Protein AF-A0A6H5K4F5-F1 (afdb_monomer_lite)

Radius of gyration: 52.5 Å; chains: 1; bounding box: 111×48×172 Å

Foldseek 3Di:
DDDDDDDDPPPDPPDPDPPVVVVVVVVVVVVVVVVVVVVVVVVVVVVVVVVVVVVVVVVVVVVVVVVVVVVVVVVVVVVVVVVVVVVVVVVVVVVVVVVVVVVVVVVVPDDPVVVVVVVVVLVVLQDDPDDLDDPVNLLVLVVQLVVCVVVVHDSLRSLVVSCVVSVHDSVSSVVSCVVCVPPCVSVVPPPPVPDDDDDDDDPPPPDDPVVLVVLLVVVVVCVVVVHWDALVNSQVCCCVVPVDHDDSVRSVVNCVVSVWDDDPRTTDDHPPDD

Sequence (274 aa):
MTKRGRRVPTGGTSGRPPKAIKGVNAAAARNAKAINKLLDDMEKREAATAAAEAALAAKEEDVKAMEASVARDREKLARDIARSDVLQQQREQREQDRVSKAAEAATSKLPPLALKFVEDSVQSLRPETGELTTLQQSRIILMLYFDLVKGGSSENHAKEQVAKTLRIGTDKVLAVRTLWYDKQELYETNGKGRGKATSVDDGRRVITKEQEDGLREFIKGEHEAGRQVFRRTVKDYLECSFGLEMSNRAVGGLLQRLGFKRRRGRIKIPPLNE

pLDDT: mean 70.89, std 15.37, range [33.19, 90.62]

Structure (mmCIF, N/CA/C/O backbone):
data_AF-A0A6H5K4F5-F1
#
_entry.id   AF-A0A6H5K4F5-F1
#
loop_
_atom_site.group_PDB
_atom_site.id
_atom_site.type_symbol
_atom_site.label_atom_id
_atom_site.label_alt_id
_atom_site.label_comp_id
_atom_site.label_asym_id
_atom_site.label_entity_id
_atom_site.label_seq_id
_atom_site.pdbx_PDB_ins_code
_atom_site.Cartn_x
_atom_site.Cartn_y
_atom_site.Cartn_z
_atom_site.occupancy
_atom_site.B_iso_or_equiv
_atom_site.auth_seq_id
_atom_site.auth_comp_id
_atom_site.auth_asym_id
_atom_site.auth_atom_id
_atom_site.pdbx_PDB_model_num
ATOM 1 N N . MET A 1 1 ? 55.888 12.548 -132.380 1.00 46.62 1 MET A N 1
ATOM 2 C CA . MET A 1 1 ? 55.596 11.229 -131.779 1.00 46.62 1 MET A CA 1
ATOM 3 C C . MET A 1 1 ? 56.573 10.966 -130.643 1.00 46.62 1 MET A C 1
ATOM 5 O O . MET A 1 1 ? 57.732 10.695 -130.916 1.00 46.62 1 MET A O 1
ATOM 9 N N . THR A 1 2 ? 56.125 11.037 -129.390 1.00 41.88 2 THR A N 1
ATOM 10 C CA . THR A 1 2 ? 56.886 10.572 -128.217 1.00 41.88 2 THR A CA 1
ATOM 11 C C . THR A 1 2 ? 55.925 9.914 -127.220 1.00 41.88 2 THR A C 1
ATOM 13 O O . THR A 1 2 ? 54.763 10.296 -127.093 1.00 41.88 2 THR A O 1
ATOM 16 N N . LYS A 1 3 ? 56.392 8.803 -126.647 1.00 45.66 3 LYS A N 1
ATOM 17 C CA . LYS A 1 3 ? 55.623 7.689 -126.072 1.00 45.66 3 LYS A CA 1
ATOM 18 C C . LYS A 1 3 ? 54.953 8.021 -124.729 1.00 45.66 3 LYS A C 1
ATOM 20 O O . LYS A 1 3 ? 55.545 8.668 -123.873 1.00 45.66 3 LYS A O 1
ATOM 25 N N . ARG A 1 4 ? 53.738 7.485 -124.538 1.00 46.97 4 ARG A N 1
ATOM 26 C CA . ARG A 1 4 ? 52.959 7.494 -123.285 1.00 46.97 4 ARG A CA 1
ATOM 27 C C . ARG A 1 4 ? 53.751 6.843 -122.141 1.00 46.97 4 ARG A C 1
ATOM 29 O O . ARG A 1 4 ? 54.147 5.684 -122.246 1.00 46.97 4 ARG A O 1
ATOM 36 N N . GLY A 1 5 ? 53.932 7.584 -121.049 1.00 51.16 5 GLY A N 1
ATOM 37 C CA . GLY A 1 5 ? 54.519 7.096 -119.801 1.00 51.16 5 GLY A CA 1
ATOM 38 C C . GLY A 1 5 ? 53.628 6.053 -119.120 1.00 51.16 5 GLY A C 1
ATOM 39 O O . GLY A 1 5 ? 52.444 6.278 -118.871 1.00 51.16 5 GLY A O 1
ATOM 40 N N . ARG A 1 6 ? 54.220 4.894 -118.838 1.00 50.94 6 ARG A N 1
ATOM 41 C CA . ARG A 1 6 ? 53.644 3.742 -118.135 1.00 50.94 6 ARG A CA 1
ATOM 42 C C . ARG A 1 6 ? 53.539 4.081 -116.639 1.00 50.94 6 ARG A C 1
ATOM 44 O O . ARG A 1 6 ? 54.554 4.404 -116.030 1.00 50.94 6 ARG A O 1
ATOM 51 N N . ARG A 1 7 ? 52.345 4.017 -116.032 1.00 55.78 7 ARG A N 1
ATOM 52 C CA . ARG A 1 7 ? 52.199 4.136 -114.567 1.00 55.78 7 ARG A CA 1
ATOM 53 C C . ARG A 1 7 ? 52.863 2.931 -113.895 1.00 55.78 7 ARG A C 1
ATOM 55 O O . ARG A 1 7 ? 52.473 1.795 -114.150 1.00 55.78 7 ARG A O 1
ATOM 62 N N . VAL A 1 8 ? 53.853 3.195 -113.048 1.00 54.56 8 VAL A N 1
ATOM 63 C CA . VAL A 1 8 ? 54.457 2.214 -112.141 1.00 54.56 8 VAL A CA 1
ATOM 64 C C . VAL A 1 8 ? 53.540 2.089 -110.917 1.00 54.56 8 VAL A C 1
ATOM 66 O O . VAL A 1 8 ? 53.204 3.119 -110.331 1.00 54.56 8 VAL A O 1
ATOM 69 N N . PRO A 1 9 ? 53.101 0.885 -110.512 1.00 50.78 9 PRO A N 1
ATOM 70 C CA . PRO A 1 9 ? 52.424 0.717 -109.237 1.00 50.78 9 PRO A CA 1
ATOM 71 C C . PRO A 1 9 ? 53.468 0.853 -108.124 1.00 50.78 9 PRO A C 1
ATOM 73 O O . PRO A 1 9 ? 54.327 -0.009 -107.952 1.00 50.78 9 PRO A O 1
ATOM 76 N N . THR A 1 10 ? 53.412 1.946 -107.368 1.00 51.81 10 THR A N 1
ATOM 77 C CA . THR A 1 10 ? 54.173 2.119 -106.127 1.00 51.81 10 THR A CA 1
ATOM 78 C C . THR A 1 10 ? 53.553 1.248 -105.034 1.00 51.81 10 THR A C 1
ATOM 80 O O . THR A 1 10 ? 52.815 1.708 -104.165 1.00 51.81 10 THR A O 1
ATOM 83 N N . GLY A 1 11 ? 53.830 -0.055 -105.103 1.00 44.31 11 GLY A N 1
ATOM 84 C CA . GLY A 1 11 ? 53.605 -0.992 -104.009 1.00 44.31 11 GLY A CA 1
ATOM 85 C C . GLY A 1 11 ? 54.575 -0.692 -102.871 1.00 44.31 11 GLY A C 1
ATOM 86 O O . GLY A 1 11 ? 55.664 -1.251 -102.820 1.00 44.31 11 GLY A O 1
ATOM 87 N N . GLY A 1 12 ? 54.190 0.225 -101.984 1.00 41.75 12 GLY A N 1
ATOM 88 C CA . GLY A 1 12 ? 54.895 0.475 -100.733 1.00 41.75 12 GLY A CA 1
ATOM 89 C C . GLY A 1 12 ? 54.675 -0.679 -99.758 1.00 41.75 12 GLY A C 1
ATOM 90 O O . GLY A 1 12 ? 53.542 -1.000 -99.401 1.00 41.75 12 GLY A O 1
ATOM 91 N N . THR A 1 13 ? 55.769 -1.286 -99.313 1.00 48.91 13 THR A N 1
ATOM 92 C CA . THR A 1 13 ? 55.861 -2.301 -98.258 1.00 48.91 13 THR A CA 1
ATOM 93 C C . THR A 1 13 ? 55.596 -1.704 -96.870 1.00 48.91 13 THR A C 1
ATOM 95 O O . THR A 1 13 ? 56.430 -1.784 -95.974 1.00 48.91 13 THR A O 1
ATOM 98 N N . SER A 1 14 ? 54.430 -1.090 -96.666 1.00 51.59 14 SER A N 1
ATOM 99 C CA . SER A 1 14 ? 53.906 -0.763 -95.337 1.00 51.59 14 SER A CA 1
ATOM 100 C C . SER A 1 14 ? 52.647 -1.594 -95.106 1.00 51.59 14 SER A C 1
ATOM 102 O O . SER A 1 14 ? 51.518 -1.211 -95.412 1.00 51.59 14 SER A O 1
ATOM 104 N N . GLY A 1 15 ? 52.880 -2.822 -94.634 1.00 50.31 15 GLY A N 1
ATOM 105 C CA . GLY A 1 15 ? 51.863 -3.843 -94.420 1.00 50.31 15 GLY A CA 1
ATOM 106 C C . GLY A 1 15 ? 50.727 -3.334 -93.541 1.00 50.31 15 GLY A C 1
ATOM 107 O O . GLY A 1 15 ? 50.853 -3.225 -92.323 1.00 50.31 15 GLY A O 1
ATOM 108 N N . ARG A 1 16 ? 49.578 -3.050 -94.159 1.00 55.72 16 ARG A N 1
ATOM 109 C CA . ARG A 1 16 ? 48.318 -2.876 -93.437 1.00 55.72 16 ARG A CA 1
ATOM 110 C C . ARG A 1 16 ? 48.043 -4.213 -92.738 1.00 55.72 16 ARG A C 1
ATOM 112 O O . ARG A 1 16 ? 47.912 -5.216 -93.441 1.00 55.72 16 ARG A O 1
ATOM 119 N N . PRO A 1 17 ? 47.963 -4.265 -91.396 1.00 58.28 17 PRO A N 1
ATOM 120 C CA . PRO A 1 17 ? 47.823 -5.538 -90.708 1.00 58.28 17 PRO A CA 1
ATOM 121 C C . PRO A 1 17 ? 46.525 -6.221 -91.167 1.00 58.28 17 PRO A C 1
ATOM 123 O O . PRO A 1 17 ? 45.506 -5.526 -91.320 1.00 58.28 17 PRO A O 1
ATOM 126 N N . PRO A 1 18 ? 46.547 -7.544 -91.423 1.00 61.69 18 PRO A N 1
ATOM 127 C CA . PRO A 1 18 ? 45.374 -8.287 -91.863 1.00 61.69 18 PRO A CA 1
ATOM 128 C C . PRO A 1 18 ? 44.196 -8.049 -90.911 1.00 61.69 18 PRO A C 1
ATOM 130 O O . PRO A 1 18 ? 44.381 -7.881 -89.704 1.00 61.69 18 PRO A O 1
ATOM 133 N N . LYS A 1 19 ? 42.968 -8.008 -91.453 1.00 60.41 19 LYS A N 1
ATOM 134 C CA . LYS A 1 19 ? 41.742 -7.650 -90.706 1.00 60.41 19 LYS A CA 1
ATOM 135 C C . LYS A 1 19 ? 41.583 -8.440 -89.394 1.00 60.41 19 LYS A C 1
ATOM 137 O O . LYS A 1 19 ? 41.099 -7.875 -88.418 1.00 60.41 19 LYS A O 1
ATOM 142 N N . ALA A 1 20 ? 42.053 -9.689 -89.359 1.00 61.44 20 ALA A N 1
ATOM 143 C CA . ALA A 1 20 ? 42.081 -10.533 -88.166 1.00 61.44 20 ALA A CA 1
ATOM 144 C C . ALA A 1 20 ? 42.921 -9.932 -87.018 1.00 61.44 20 ALA A C 1
ATOM 146 O O . ALA A 1 20 ? 42.441 -9.848 -85.893 1.00 61.44 20 ALA A O 1
ATOM 147 N N . ILE A 1 21 ? 44.122 -9.412 -87.300 1.00 62.19 21 ILE A N 1
ATOM 148 C CA . ILE A 1 21 ? 45.021 -8.823 -86.287 1.00 62.19 21 ILE A CA 1
ATOM 149 C C . ILE A 1 21 ? 44.444 -7.511 -85.734 1.00 62.19 21 ILE A C 1
ATOM 151 O O . ILE A 1 21 ? 44.540 -7.238 -84.541 1.00 62.19 21 ILE A O 1
ATOM 155 N N . LYS A 1 22 ? 43.758 -6.716 -86.569 1.00 64.00 22 LYS A N 1
ATOM 156 C CA . LYS A 1 22 ? 43.034 -5.521 -86.095 1.00 64.00 22 LYS A CA 1
ATOM 157 C C . LYS A 1 22 ? 41.882 -5.870 -85.150 1.00 64.00 22 LYS A C 1
ATOM 159 O O . LYS A 1 22 ? 41.678 -5.158 -84.172 1.00 64.00 22 LYS A O 1
ATOM 164 N N . GLY A 1 23 ? 41.147 -6.947 -85.439 1.00 65.56 23 GLY A N 1
ATOM 165 C CA . GLY A 1 23 ? 40.069 -7.442 -84.579 1.00 65.56 23 GLY A CA 1
ATOM 166 C C . GLY A 1 23 ? 40.581 -7.917 -83.220 1.00 65.56 23 GLY A C 1
ATOM 167 O O . GLY A 1 23 ? 40.020 -7.539 -82.194 1.00 65.56 23 GLY A O 1
ATOM 168 N N . VAL A 1 24 ? 41.693 -8.658 -83.208 1.00 73.06 24 VAL A N 1
ATOM 169 C CA . VAL A 1 24 ? 42.342 -9.134 -81.976 1.00 73.06 24 VAL A CA 1
ATOM 170 C C . VAL A 1 24 ? 42.879 -7.967 -81.140 1.00 73.06 24 VAL A C 1
ATOM 172 O O . VAL A 1 24 ? 42.600 -7.904 -79.947 1.00 73.06 24 VAL A O 1
ATOM 175 N N . ASN A 1 25 ? 43.543 -6.980 -81.751 1.00 75.25 25 ASN A N 1
ATOM 176 C CA . ASN A 1 25 ? 44.042 -5.803 -81.027 1.00 75.25 25 ASN A CA 1
ATOM 177 C C . ASN A 1 25 ? 42.905 -4.930 -80.466 1.00 75.25 25 ASN A C 1
ATOM 179 O O . ASN A 1 25 ? 43.016 -4.395 -79.365 1.00 75.25 25 ASN A O 1
ATOM 183 N N . ALA A 1 26 ? 41.787 -4.810 -81.189 1.00 73.88 26 ALA A N 1
ATOM 184 C CA . ALA A 1 26 ? 40.607 -4.100 -80.698 1.00 73.88 26 ALA A CA 1
ATOM 185 C C . ALA A 1 26 ? 39.917 -4.846 -79.540 1.00 73.88 26 ALA A C 1
ATOM 187 O O . ALA A 1 26 ? 39.455 -4.207 -78.595 1.00 73.88 26 ALA A O 1
ATOM 188 N N . ALA A 1 27 ? 39.862 -6.181 -79.587 1.00 76.19 27 ALA A N 1
ATOM 189 C CA . ALA A 1 27 ? 39.349 -7.003 -78.492 1.00 76.19 27 ALA A CA 1
ATOM 190 C C . ALA A 1 27 ? 40.257 -6.924 -77.252 1.00 76.19 27 ALA A C 1
ATOM 192 O O . ALA A 1 27 ? 39.762 -6.705 -76.149 1.00 76.19 27 ALA A O 1
ATOM 193 N N . ALA A 1 28 ? 41.579 -6.991 -77.435 1.00 79.00 28 ALA A N 1
ATOM 194 C CA . ALA A 1 28 ? 42.558 -6.831 -76.362 1.00 79.00 28 ALA A CA 1
ATOM 195 C C . ALA A 1 28 ? 42.454 -5.452 -75.684 1.00 79.00 28 ALA A C 1
ATOM 197 O O . ALA A 1 28 ? 42.426 -5.373 -74.460 1.00 79.00 28 ALA A O 1
ATOM 198 N N . ALA A 1 29 ? 42.296 -4.371 -76.457 1.00 79.38 29 ALA A N 1
ATOM 199 C CA . ALA A 1 29 ? 42.113 -3.024 -75.912 1.00 79.38 29 ALA A CA 1
ATOM 200 C C . ALA A 1 29 ? 40.797 -2.865 -75.124 1.00 79.38 29 ALA A C 1
ATOM 202 O O . ALA A 1 29 ? 40.761 -2.189 -74.096 1.00 79.38 29 ALA A O 1
ATOM 203 N N . ARG A 1 30 ? 39.707 -3.501 -75.578 1.00 80.38 30 ARG A N 1
ATOM 204 C CA . ARG A 1 30 ? 38.424 -3.511 -74.851 1.00 80.38 30 ARG A CA 1
ATOM 205 C C . ARG A 1 30 ? 38.516 -4.305 -73.551 1.00 80.38 30 ARG A C 1
ATOM 207 O O . ARG A 1 30 ? 38.024 -3.826 -72.534 1.00 80.38 30 ARG A O 1
ATOM 214 N N . ASN A 1 31 ? 39.181 -5.458 -73.573 1.00 84.62 31 ASN A N 1
ATOM 215 C CA . ASN A 1 31 ? 39.400 -6.275 -72.381 1.00 84.62 31 ASN A CA 1
ATOM 216 C C . ASN A 1 31 ? 40.298 -5.556 -71.368 1.00 84.62 31 ASN A C 1
ATOM 218 O O . ASN A 1 31 ? 39.944 -5.499 -70.197 1.00 84.62 31 ASN A O 1
ATOM 222 N N . ALA A 1 32 ? 41.386 -4.920 -71.809 1.00 84.44 32 ALA A N 1
ATOM 223 C CA . ALA A 1 32 ? 42.237 -4.107 -70.939 1.00 84.44 32 ALA A CA 1
ATOM 224 C C . ALA A 1 32 ? 41.456 -2.954 -70.284 1.00 84.44 32 ALA A C 1
ATOM 226 O O . ALA A 1 32 ? 41.574 -2.718 -69.086 1.00 84.44 32 ALA A O 1
ATOM 227 N N . LYS A 1 33 ? 40.579 -2.279 -71.042 1.00 85.44 33 LYS A N 1
ATOM 228 C CA . LYS A 1 33 ? 39.712 -1.225 -70.497 1.00 85.44 33 LYS A CA 1
ATOM 229 C C . LYS A 1 33 ? 38.691 -1.761 -69.485 1.00 85.44 33 LYS A C 1
ATOM 231 O O . LYS A 1 33 ? 38.411 -1.086 -68.499 1.00 85.44 33 LYS A O 1
ATOM 236 N N . ALA A 1 34 ? 38.126 -2.944 -69.727 1.00 86.81 34 ALA A N 1
ATOM 237 C CA . ALA A 1 34 ? 37.194 -3.583 -68.801 1.00 86.81 34 ALA A CA 1
ATOM 238 C C . ALA A 1 34 ? 37.888 -4.007 -67.497 1.00 86.81 34 ALA A C 1
ATOM 240 O O . ALA A 1 34 ? 37.338 -3.780 -66.425 1.00 86.81 34 ALA A O 1
ATOM 241 N N . ILE A 1 35 ? 39.107 -4.548 -67.588 1.00 87.44 35 ILE A N 1
ATOM 242 C CA . ILE A 1 35 ? 39.925 -4.923 -66.428 1.00 87.44 35 ILE A CA 1
ATOM 243 C C . ILE A 1 35 ? 40.278 -3.688 -65.597 1.00 87.44 35 ILE A C 1
ATOM 245 O O . ILE A 1 35 ? 40.029 -3.689 -64.397 1.00 87.44 35 ILE A O 1
ATOM 249 N N . ASN A 1 36 ? 40.759 -2.610 -66.225 1.00 88.19 36 ASN A N 1
ATOM 250 C CA . ASN A 1 36 ? 41.082 -1.373 -65.505 1.00 88.19 36 ASN A CA 1
ATOM 251 C C . ASN A 1 36 ? 39.856 -0.788 -64.796 1.00 88.19 36 ASN A C 1
ATOM 253 O O . ASN A 1 36 ? 39.950 -0.381 -63.649 1.00 88.19 36 ASN A O 1
ATOM 257 N N . LYS A 1 37 ? 38.681 -0.824 -65.435 1.00 89.81 37 LYS A N 1
ATOM 258 C CA . LYS A 1 37 ? 37.443 -0.372 -64.792 1.00 89.81 37 LYS A CA 1
ATOM 259 C C . LYS A 1 37 ? 37.077 -1.220 -63.567 1.00 89.81 37 LYS A C 1
ATOM 261 O O . LYS A 1 37 ? 36.623 -0.672 -62.572 1.00 89.81 37 LYS A O 1
ATOM 266 N N . LEU A 1 38 ? 37.248 -2.542 -63.638 1.00 89.69 38 LEU A N 1
ATOM 267 C CA . LEU A 1 38 ? 36.990 -3.421 -62.495 1.00 89.69 38 LEU A CA 1
ATOM 268 C C . LEU A 1 38 ? 37.971 -3.159 -61.349 1.00 89.69 38 LEU A C 1
ATOM 270 O O . LEU A 1 38 ? 37.547 -3.185 -60.199 1.00 89.69 38 LEU A O 1
ATOM 274 N N . LEU A 1 39 ? 39.241 -2.882 -61.654 1.00 90.62 39 LEU A N 1
ATOM 275 C CA . LEU A 1 39 ? 40.235 -2.489 -60.653 1.00 90.62 39 LEU A CA 1
ATOM 276 C C . LEU A 1 39 ? 39.849 -1.162 -59.986 1.00 90.62 39 LEU A C 1
ATOM 278 O O . LEU A 1 39 ? 39.747 -1.119 -58.765 1.00 90.62 39 LEU A O 1
ATOM 282 N N . ASP A 1 40 ? 39.497 -0.137 -60.768 1.00 90.00 40 ASP A N 1
ATOM 283 C CA . ASP A 1 40 ? 39.041 1.157 -60.237 1.00 90.00 40 ASP A CA 1
ATOM 284 C C . ASP A 1 40 ? 37.778 1.015 -59.361 1.00 90.00 40 ASP A C 1
ATOM 286 O O . ASP A 1 40 ? 37.620 1.696 -58.345 1.00 90.00 40 ASP A O 1
ATOM 290 N N . ASP A 1 41 ? 36.838 0.152 -59.762 1.00 88.38 41 ASP A N 1
ATOM 291 C CA . ASP A 1 41 ? 35.601 -0.096 -59.016 1.00 88.38 41 ASP A CA 1
ATOM 292 C C . ASP A 1 41 ? 35.865 -0.895 -57.722 1.00 88.38 41 ASP A C 1
ATOM 294 O O . ASP A 1 41 ? 35.166 -0.687 -56.727 1.00 88.38 41 ASP A O 1
ATOM 298 N N . MET A 1 42 ? 36.872 -1.776 -57.706 1.00 88.31 42 MET A N 1
ATOM 299 C CA . MET A 1 42 ? 37.320 -2.495 -56.507 1.00 88.31 42 MET A CA 1
ATOM 300 C C . MET A 1 42 ? 38.038 -1.563 -55.529 1.00 88.31 42 MET A C 1
ATOM 302 O O . MET A 1 42 ? 37.657 -1.528 -54.362 1.00 88.31 42 MET A O 1
ATOM 306 N N . GLU A 1 43 ? 38.969 -0.732 -56.001 1.00 89.69 43 GLU A N 1
ATOM 307 C CA . GLU A 1 43 ? 39.667 0.256 -55.166 1.00 89.69 43 GLU A CA 1
ATOM 308 C C . GLU A 1 43 ? 38.685 1.234 -54.502 1.00 89.69 43 GLU A C 1
ATOM 310 O O . GLU A 1 43 ? 38.796 1.544 -53.315 1.00 89.69 43 GLU A O 1
ATOM 315 N N . LYS A 1 44 ? 37.648 1.676 -55.226 1.00 89.12 44 LYS A N 1
ATOM 316 C CA . LYS A 1 44 ? 36.587 2.522 -54.651 1.00 89.12 44 LYS A CA 1
ATOM 317 C C . LYS A 1 44 ? 35.769 1.807 -53.580 1.00 89.12 44 LYS A C 1
ATOM 319 O O . LYS A 1 44 ? 35.345 2.449 -52.620 1.00 89.12 44 LYS A O 1
ATOM 324 N N . ARG A 1 45 ? 35.508 0.507 -53.746 1.00 86.62 45 ARG A N 1
ATOM 325 C CA . ARG A 1 45 ? 34.787 -0.295 -52.748 1.00 86.62 45 ARG A CA 1
ATOM 326 C C . ARG A 1 45 ? 35.633 -0.503 -51.501 1.00 86.62 45 ARG A C 1
ATOM 328 O O . ARG A 1 45 ? 35.103 -0.314 -50.415 1.00 86.62 45 ARG A O 1
ATOM 335 N N . GLU A 1 46 ? 36.917 -0.803 -51.657 1.00 87.31 46 GLU A N 1
ATOM 336 C CA . GLU A 1 46 ? 37.859 -0.953 -50.542 1.00 87.31 46 GLU A CA 1
ATOM 337 C C . GLU A 1 46 ? 38.033 0.359 -49.766 1.00 87.31 46 GLU A C 1
ATOM 339 O O . GLU A 1 46 ? 37.980 0.373 -48.536 1.00 87.31 46 GLU A O 1
ATOM 344 N N . ALA A 1 47 ? 38.137 1.493 -50.466 1.00 86.06 47 ALA A N 1
ATOM 345 C CA . ALA A 1 47 ? 38.174 2.806 -49.826 1.00 86.06 47 ALA A CA 1
ATOM 346 C C . ALA A 1 47 ? 36.865 3.126 -49.079 1.00 86.06 47 ALA A C 1
ATOM 348 O O . ALA A 1 47 ? 36.892 3.691 -47.984 1.00 86.06 47 ALA A O 1
ATOM 349 N N . ALA A 1 48 ? 35.712 2.746 -49.640 1.00 84.00 48 ALA A N 1
ATOM 350 C CA . ALA A 1 48 ? 34.416 2.937 -48.995 1.00 84.00 48 ALA A CA 1
ATOM 351 C C . ALA A 1 48 ? 34.241 2.047 -47.753 1.00 84.00 48 ALA A C 1
ATOM 353 O O . ALA A 1 48 ? 33.701 2.514 -46.749 1.00 84.00 48 ALA A O 1
ATOM 354 N N . THR A 1 49 ? 34.712 0.795 -47.784 1.00 85.00 49 THR A N 1
ATOM 355 C CA . THR A 1 49 ? 34.678 -0.098 -46.616 1.00 85.00 49 THR A CA 1
ATOM 356 C C . THR A 1 49 ? 35.639 0.369 -45.531 1.00 85.00 49 THR A C 1
ATOM 358 O O . THR A 1 49 ? 35.233 0.440 -44.377 1.00 85.00 49 THR A O 1
ATOM 361 N N . ALA A 1 50 ? 36.852 0.803 -45.887 1.00 86.38 50 ALA A N 1
ATOM 362 C CA . ALA A 1 50 ? 37.806 1.358 -44.926 1.00 86.38 50 ALA A CA 1
ATOM 363 C C . ALA A 1 50 ? 37.263 2.625 -44.236 1.00 86.38 50 ALA A C 1
ATOM 365 O O . ALA A 1 50 ? 37.411 2.799 -43.027 1.00 86.38 50 ALA A O 1
ATOM 366 N N . ALA A 1 51 ? 36.570 3.496 -44.979 1.00 83.06 51 ALA A N 1
ATOM 367 C CA . ALA A 1 51 ? 35.910 4.668 -44.406 1.00 83.06 51 ALA A CA 1
ATOM 368 C C . ALA A 1 51 ? 34.739 4.292 -43.476 1.00 83.06 51 ALA A C 1
ATOM 370 O O . ALA A 1 51 ? 34.545 4.928 -42.439 1.00 83.06 51 ALA A O 1
ATOM 371 N N . ALA A 1 52 ? 33.967 3.257 -43.824 1.00 81.94 52 ALA A N 1
ATOM 372 C CA . ALA A 1 52 ? 32.876 2.760 -42.988 1.00 81.94 52 ALA A CA 1
ATOM 373 C C . ALA A 1 52 ? 33.387 2.108 -41.692 1.00 81.94 52 ALA A C 1
ATOM 375 O O . ALA A 1 52 ? 32.817 2.349 -40.629 1.00 81.94 52 ALA A O 1
ATOM 376 N N . GLU A 1 53 ? 34.479 1.344 -41.758 1.00 86.06 53 GLU A N 1
ATOM 377 C CA . GLU A 1 53 ? 35.139 0.748 -40.591 1.00 86.06 53 GLU A CA 1
ATOM 378 C C . GLU A 1 53 ? 35.711 1.821 -39.657 1.00 86.06 53 GLU A C 1
ATOM 380 O O . GLU A 1 53 ? 35.477 1.768 -38.451 1.00 86.06 53 GLU A O 1
ATOM 385 N N . ALA A 1 54 ? 36.361 2.856 -40.199 1.00 83.19 54 ALA A N 1
ATOM 386 C CA . ALA A 1 54 ? 36.841 3.985 -39.400 1.00 83.19 54 ALA A CA 1
ATOM 387 C C . ALA A 1 54 ? 35.691 4.748 -38.711 1.00 83.19 54 ALA A C 1
ATOM 389 O O . ALA A 1 54 ? 35.806 5.146 -37.551 1.00 83.19 54 ALA A O 1
ATOM 390 N N . ALA A 1 55 ? 34.555 4.920 -39.396 1.00 82.31 55 ALA A N 1
ATOM 391 C CA . ALA A 1 55 ? 33.372 5.558 -38.820 1.00 82.31 55 ALA A CA 1
ATOM 392 C C . ALA A 1 55 ? 32.691 4.696 -37.741 1.00 82.31 55 ALA A C 1
ATOM 394 O O . ALA A 1 55 ? 32.128 5.240 -36.789 1.00 82.31 55 ALA A O 1
ATOM 395 N N . LEU A 1 56 ? 32.727 3.366 -37.875 1.00 83.38 56 LEU A N 1
ATOM 396 C CA . LEU A 1 56 ? 32.239 2.444 -36.848 1.00 83.38 56 LEU A CA 1
ATOM 397 C C . LEU A 1 56 ? 33.148 2.452 -35.617 1.00 83.38 56 LEU A C 1
ATOM 399 O O . LEU A 1 56 ? 32.633 2.573 -34.510 1.00 83.38 56 LEU A O 1
ATOM 403 N N . ALA A 1 57 ? 34.471 2.439 -35.803 1.00 86.12 57 ALA A N 1
ATOM 404 C CA . ALA A 1 57 ? 35.430 2.533 -34.703 1.00 86.12 57 ALA A CA 1
ATOM 405 C C . ALA A 1 57 ? 35.231 3.814 -33.869 1.00 86.12 57 ALA A C 1
ATOM 407 O O . ALA A 1 57 ? 35.190 3.749 -32.643 1.00 86.12 57 ALA A O 1
ATOM 408 N N . ALA A 1 58 ? 35.000 4.962 -34.518 1.00 84.19 58 ALA A N 1
ATOM 409 C CA . ALA A 1 58 ? 34.704 6.215 -33.817 1.00 84.19 58 ALA A CA 1
ATOM 410 C C . ALA A 1 58 ? 33.401 6.140 -32.994 1.00 84.19 58 ALA A C 1
ATOM 412 O O . ALA A 1 58 ? 33.356 6.574 -31.845 1.00 84.19 58 ALA A O 1
ATOM 413 N N . LYS A 1 59 ? 32.342 5.529 -33.544 1.00 84.62 59 LYS A N 1
ATOM 414 C CA . LYS A 1 59 ? 31.074 5.339 -32.817 1.00 84.62 59 LYS A CA 1
ATOM 415 C C . LYS A 1 59 ? 31.205 4.368 -31.646 1.00 84.62 59 LYS A C 1
ATOM 417 O O . LYS A 1 59 ? 30.528 4.542 -30.637 1.00 84.62 59 LYS A O 1
ATOM 422 N N . GLU A 1 60 ? 32.050 3.348 -31.762 1.00 89.12 60 GLU A N 1
ATOM 423 C CA . GLU A 1 60 ? 32.326 2.426 -30.659 1.00 89.12 60 GLU A CA 1
ATOM 424 C C . GLU A 1 60 ? 33.053 3.115 -29.499 1.00 89.12 60 GLU A C 1
ATOM 426 O O . GLU A 1 60 ? 32.774 2.808 -28.339 1.00 89.12 60 GLU A O 1
ATOM 431 N N . GLU A 1 61 ? 33.953 4.059 -29.779 1.00 84.31 61 GLU A N 1
ATOM 432 C CA . GLU A 1 61 ? 34.599 4.869 -28.740 1.00 84.31 61 GLU A CA 1
ATOM 433 C C . GLU A 1 61 ? 33.601 5.791 -28.027 1.00 84.31 61 GLU A C 1
ATOM 435 O O . GLU A 1 61 ? 33.605 5.852 -26.794 1.00 84.31 61 GLU A O 1
ATOM 440 N N . ASP A 1 62 ? 32.683 6.418 -28.769 1.00 80.81 62 ASP A N 1
ATOM 441 C CA . ASP A 1 62 ? 31.613 7.244 -28.195 1.00 80.81 62 ASP A CA 1
ATOM 442 C C . ASP A 1 62 ? 30.676 6.427 -27.291 1.00 80.81 62 ASP A C 1
ATOM 444 O O . ASP A 1 62 ? 30.327 6.856 -26.186 1.00 80.81 62 ASP A O 1
ATOM 448 N N . VAL A 1 63 ? 30.298 5.216 -27.718 1.00 85.81 63 VAL A N 1
ATOM 449 C CA . VAL A 1 63 ? 29.465 4.310 -26.911 1.00 85.81 63 VAL A CA 1
ATOM 450 C C . VAL A 1 63 ? 30.210 3.870 -25.652 1.00 85.81 63 VAL A C 1
ATOM 452 O O . VAL A 1 63 ? 29.641 3.940 -24.563 1.00 85.81 63 VAL A O 1
ATOM 455 N N . LYS A 1 64 ? 31.495 3.508 -25.750 1.00 89.19 64 LYS A N 1
ATOM 456 C CA . LYS A 1 64 ? 32.315 3.161 -24.575 1.00 89.19 64 LYS A CA 1
ATOM 457 C C . LYS A 1 64 ? 32.433 4.328 -23.591 1.00 89.19 64 LYS A C 1
ATOM 459 O O . LYS A 1 64 ? 32.375 4.115 -22.379 1.00 89.19 64 LYS A O 1
ATOM 464 N N . ALA A 1 65 ? 32.563 5.561 -24.082 1.00 83.12 65 ALA A N 1
ATOM 465 C CA . ALA A 1 65 ? 32.588 6.752 -23.236 1.00 83.12 65 ALA A CA 1
ATOM 466 C C . ALA A 1 65 ? 31.243 6.975 -22.518 1.00 83.12 65 ALA A C 1
ATOM 468 O O . ALA A 1 65 ? 31.225 7.282 -21.322 1.00 83.12 65 ALA A O 1
ATOM 469 N N . MET A 1 66 ? 30.125 6.758 -23.217 1.00 81.94 66 MET A N 1
ATOM 470 C CA . MET A 1 66 ? 28.775 6.875 -22.659 1.00 81.94 66 MET A CA 1
ATOM 471 C C . MET A 1 66 ? 28.471 5.776 -21.628 1.00 81.94 66 MET A C 1
ATOM 473 O O . MET A 1 66 ? 27.905 6.041 -20.567 1.00 81.94 66 MET A O 1
ATOM 477 N N . GLU A 1 67 ? 28.889 4.539 -21.888 1.00 83.69 67 GLU A N 1
ATOM 478 C CA . GLU A 1 67 ? 28.767 3.437 -20.931 1.00 83.69 67 GLU A CA 1
ATOM 479 C C . GLU A 1 67 ? 29.585 3.708 -19.662 1.00 83.69 67 GLU A C 1
ATOM 481 O O . GLU A 1 67 ? 29.096 3.498 -18.547 1.00 83.69 67 GLU A O 1
ATOM 486 N N . ALA A 1 68 ? 30.795 4.258 -19.806 1.00 83.62 68 ALA A N 1
ATOM 487 C CA . ALA A 1 68 ? 31.634 4.638 -18.675 1.00 83.62 68 ALA A CA 1
ATOM 488 C C . ALA A 1 68 ? 31.022 5.772 -17.831 1.00 83.62 68 ALA A C 1
ATOM 490 O O . ALA A 1 68 ? 31.136 5.742 -16.602 1.00 83.62 68 ALA A O 1
ATOM 491 N N . SER A 1 69 ? 30.352 6.759 -18.441 1.00 79.38 69 SER A N 1
ATOM 492 C CA . SER A 1 69 ? 29.659 7.811 -17.683 1.00 79.38 69 SER A CA 1
ATOM 493 C C . SER A 1 69 ? 28.444 7.263 -16.935 1.00 79.38 69 SER A C 1
ATOM 495 O O . SER A 1 69 ? 28.286 7.534 -15.746 1.00 79.38 69 SER A O 1
ATOM 497 N N . VAL A 1 70 ? 27.644 6.408 -17.580 1.00 84.00 70 VAL A N 1
ATOM 498 C CA . VAL A 1 70 ? 26.483 5.766 -16.943 1.00 84.00 70 VAL A CA 1
ATOM 499 C C . VAL A 1 70 ? 26.910 4.879 -15.771 1.00 84.00 70 VAL A C 1
ATOM 501 O O . VAL A 1 70 ? 26.248 4.870 -14.732 1.00 84.00 70 VAL A O 1
ATOM 504 N N . ALA A 1 71 ? 28.026 4.156 -15.894 1.00 84.88 71 ALA A N 1
ATOM 505 C CA . ALA A 1 71 ? 28.571 3.360 -14.797 1.00 84.88 71 ALA A CA 1
ATOM 506 C C . ALA A 1 71 ? 28.948 4.232 -13.585 1.00 84.88 71 ALA A C 1
ATOM 508 O O . ALA A 1 71 ? 28.588 3.896 -12.454 1.00 84.88 71 ALA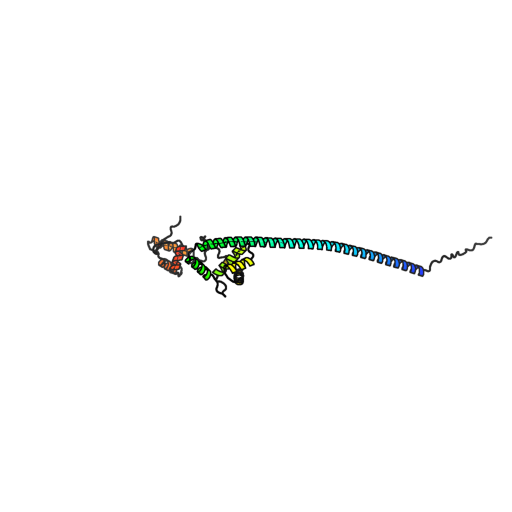 A O 1
ATOM 509 N N . ARG A 1 72 ? 29.597 5.384 -13.814 1.00 83.06 72 ARG A N 1
ATOM 510 C CA . ARG A 1 72 ? 29.951 6.342 -12.748 1.00 83.06 72 ARG A CA 1
ATOM 511 C C . ARG A 1 72 ? 28.719 6.939 -12.071 1.00 83.06 72 ARG A C 1
ATOM 513 O O . ARG A 1 72 ? 28.690 7.043 -10.844 1.00 83.06 72 ARG A O 1
ATOM 520 N N . ASP A 1 73 ? 27.693 7.289 -12.841 1.00 79.31 73 ASP A N 1
ATOM 521 C CA . ASP A 1 73 ? 26.455 7.853 -12.297 1.00 79.31 73 ASP A CA 1
ATOM 522 C C . ASP A 1 73 ? 25.673 6.825 -11.473 1.00 79.31 73 ASP A C 1
ATOM 524 O O . ASP A 1 73 ? 25.174 7.146 -10.392 1.00 79.31 73 ASP A O 1
ATOM 528 N N . ARG A 1 74 ? 25.631 5.563 -11.921 1.00 80.44 74 ARG A N 1
ATOM 529 C CA . ARG A 1 74 ? 25.035 4.455 -11.155 1.00 80.44 74 ARG A CA 1
ATOM 530 C C . ARG A 1 74 ? 25.765 4.207 -9.838 1.00 80.44 74 ARG A C 1
ATOM 532 O O . ARG A 1 74 ? 25.115 4.020 -8.812 1.00 80.44 74 ARG A O 1
ATOM 539 N N . GLU A 1 75 ? 27.095 4.236 -9.842 1.00 81.19 75 GLU A N 1
ATOM 540 C CA . GLU A 1 75 ? 27.898 4.077 -8.624 1.00 81.19 75 GLU A CA 1
ATOM 541 C C . GLU A 1 75 ? 27.680 5.241 -7.643 1.00 81.19 75 GLU A C 1
ATOM 543 O O . GLU A 1 75 ? 27.571 5.033 -6.432 1.00 81.19 75 GLU A O 1
ATOM 548 N N . LYS A 1 76 ? 27.561 6.472 -8.154 1.00 86.75 76 LYS A N 1
ATOM 549 C CA . LYS A 1 76 ? 27.253 7.654 -7.341 1.00 86.75 76 LYS A CA 1
ATOM 550 C C . LYS A 1 76 ? 25.861 7.560 -6.708 1.00 86.75 76 LYS A C 1
ATOM 552 O O . LYS A 1 76 ? 25.743 7.744 -5.500 1.00 86.75 76 LYS A O 1
ATOM 557 N N . LEU A 1 77 ? 24.845 7.181 -7.484 1.00 79.69 77 LEU A N 1
ATOM 558 C CA . LEU A 1 77 ? 23.486 6.931 -6.987 1.00 79.69 77 LEU A CA 1
ATOM 559 C C . LEU A 1 77 ? 23.458 5.848 -5.901 1.00 79.69 77 LEU A C 1
ATOM 561 O O . LEU A 1 77 ? 22.838 6.046 -4.859 1.00 79.69 77 LEU A O 1
ATOM 565 N N . ALA A 1 78 ? 24.170 4.735 -6.097 1.00 82.62 78 ALA A N 1
ATOM 566 C CA . ALA A 1 78 ? 24.257 3.673 -5.096 1.00 82.62 78 ALA A CA 1
ATOM 567 C C . ALA A 1 78 ? 24.901 4.159 -3.783 1.00 82.62 78 ALA A C 1
ATOM 569 O O . ALA A 1 78 ? 24.425 3.825 -2.696 1.00 82.62 78 ALA A O 1
ATOM 570 N N . ARG A 1 79 ? 25.951 4.990 -3.863 1.00 82.38 79 ARG A N 1
ATOM 571 C CA . ARG A 1 79 ? 26.582 5.604 -2.681 1.00 82.38 79 ARG A CA 1
ATOM 572 C C . ARG A 1 79 ? 25.657 6.582 -1.962 1.00 82.38 79 ARG A C 1
ATOM 574 O O . ARG A 1 79 ? 25.664 6.615 -0.732 1.00 82.38 79 ARG A O 1
ATOM 581 N N . ASP A 1 80 ? 24.884 7.369 -2.702 1.00 79.06 80 ASP A N 1
ATOM 582 C CA . ASP A 1 80 ? 23.961 8.346 -2.123 1.00 79.06 80 ASP A CA 1
ATOM 583 C C . ASP A 1 80 ? 22.778 7.656 -1.423 1.00 79.06 80 ASP A C 1
ATOM 585 O O . ASP A 1 80 ? 22.425 8.045 -0.308 1.00 79.06 80 ASP A O 1
ATOM 589 N N . ILE A 1 81 ? 22.250 6.567 -1.996 1.00 79.94 81 ILE A N 1
ATOM 590 C CA . ILE A 1 81 ? 21.239 5.713 -1.347 1.00 79.94 81 ILE A CA 1
ATOM 591 C C . ILE A 1 81 ? 21.802 5.113 -0.053 1.00 79.94 81 ILE A C 1
ATOM 593 O O . ILE A 1 81 ? 21.211 5.285 1.010 1.00 79.94 81 ILE A O 1
ATOM 597 N N . ALA A 1 82 ? 22.998 4.515 -0.100 1.00 80.88 82 ALA A N 1
ATOM 598 C CA . ALA A 1 82 ? 23.624 3.932 1.088 1.00 80.88 82 ALA A CA 1
ATOM 599 C C . ALA A 1 82 ? 23.876 4.972 2.200 1.00 80.88 82 ALA A C 1
ATOM 601 O O . ALA A 1 82 ? 23.718 4.677 3.384 1.00 80.88 82 ALA A O 1
ATOM 602 N N . ARG A 1 83 ? 24.242 6.212 1.844 1.00 81.81 83 ARG A N 1
ATOM 603 C CA . ARG A 1 83 ? 24.388 7.311 2.816 1.00 81.81 83 ARG A CA 1
ATOM 604 C C . ARG A 1 83 ? 23.051 7.743 3.412 1.00 81.81 83 ARG A C 1
ATOM 606 O O . ARG A 1 83 ? 22.999 8.031 4.608 1.00 81.81 83 ARG A O 1
ATOM 613 N N . SER A 1 84 ? 21.997 7.796 2.601 1.00 76.06 84 SER A N 1
ATOM 614 C CA . SER A 1 84 ? 20.645 8.104 3.068 1.00 76.06 84 SER A CA 1
ATOM 615 C C . SER A 1 84 ? 20.160 7.062 4.074 1.00 76.06 84 SER A C 1
ATOM 617 O O . SER A 1 84 ? 19.709 7.433 5.157 1.00 76.06 84 SER A O 1
ATOM 619 N N . ASP A 1 85 ? 20.335 5.777 3.766 1.00 77.31 85 ASP A N 1
ATOM 620 C CA . ASP A 1 85 ? 19.894 4.676 4.627 1.00 77.31 85 ASP A CA 1
ATOM 621 C C . ASP A 1 85 ? 20.590 4.709 5.994 1.00 77.31 85 ASP A C 1
ATOM 623 O O . ASP A 1 85 ? 19.942 4.567 7.031 1.00 77.31 85 ASP A O 1
ATOM 627 N N . VAL A 1 86 ? 21.897 4.992 6.030 1.00 81.88 86 VAL A N 1
ATOM 628 C CA . VAL A 1 86 ? 22.646 5.135 7.292 1.00 81.88 86 VAL A CA 1
ATOM 629 C C . VAL A 1 86 ? 22.137 6.320 8.121 1.00 81.88 86 VAL A C 1
ATOM 631 O O . VAL A 1 86 ? 21.989 6.209 9.341 1.00 81.88 86 VAL A O 1
ATOM 634 N N . LEU A 1 87 ? 21.845 7.460 7.489 1.00 77.56 87 LEU A N 1
ATOM 635 C CA . LEU A 1 87 ? 21.288 8.625 8.186 1.00 77.56 87 LEU A CA 1
ATOM 636 C C . LEU A 1 87 ? 19.876 8.356 8.713 1.00 77.56 87 LEU A C 1
ATOM 638 O O . LEU A 1 87 ? 19.526 8.829 9.798 1.00 77.56 87 LEU A O 1
ATOM 642 N N . GLN A 1 88 ? 19.077 7.599 7.968 1.00 76.75 88 GLN A N 1
ATOM 643 C CA . GLN A 1 88 ? 17.728 7.221 8.358 1.00 76.75 88 GLN A CA 1
ATOM 644 C C . GLN A 1 88 ? 17.751 6.245 9.541 1.00 76.75 88 GLN A C 1
ATOM 646 O O . GLN A 1 88 ? 17.104 6.514 10.551 1.00 76.75 88 GLN A O 1
ATOM 651 N N . GLN A 1 89 ? 18.613 5.224 9.503 1.00 74.81 89 GLN A N 1
ATOM 652 C CA . GLN A 1 89 ? 18.829 4.308 10.628 1.00 74.81 89 GLN A CA 1
ATOM 653 C C . GLN A 1 89 ? 19.302 5.037 11.895 1.00 74.81 89 GLN A C 1
ATOM 655 O O . GLN A 1 89 ? 18.822 4.752 12.991 1.00 74.81 89 GLN A O 1
ATOM 660 N N . GLN A 1 90 ? 20.198 6.025 11.774 1.00 80.62 90 GLN A N 1
ATOM 661 C CA . GLN A 1 90 ? 20.621 6.829 12.929 1.00 80.62 90 GLN A CA 1
ATOM 662 C C . GLN A 1 90 ? 19.489 7.687 13.509 1.00 80.62 90 GLN A C 1
ATOM 664 O O . GLN A 1 90 ? 19.434 7.896 14.724 1.00 80.62 90 GLN A O 1
ATOM 669 N N . ARG A 1 91 ? 18.590 8.214 12.667 1.00 73.75 91 ARG A N 1
ATOM 670 C CA . ARG A 1 91 ? 17.412 8.964 13.131 1.00 73.75 91 ARG A CA 1
ATOM 671 C C . ARG A 1 91 ? 16.431 8.047 13.851 1.00 73.75 91 ARG A C 1
ATOM 673 O O . ARG A 1 91 ? 16.007 8.386 14.952 1.00 73.75 91 ARG A O 1
ATOM 680 N N . GLU A 1 92 ? 16.158 6.879 13.282 1.00 73.31 92 GLU A N 1
ATOM 681 C CA . GLU A 1 92 ? 15.275 5.871 13.872 1.00 73.31 92 GLU A CA 1
ATOM 682 C C . GLU A 1 92 ? 15.804 5.367 15.220 1.00 73.31 92 GLU A C 1
ATOM 684 O O . GLU A 1 92 ? 15.039 5.281 16.177 1.00 73.31 92 GLU A O 1
ATOM 689 N N . GLN A 1 93 ? 17.113 5.122 15.352 1.00 76.00 93 GLN A N 1
ATOM 690 C CA . GLN A 1 93 ? 17.722 4.753 16.637 1.00 76.00 93 GLN A CA 1
ATOM 691 C C . GLN A 1 93 ? 17.557 5.852 17.695 1.00 76.00 93 GLN A C 1
ATOM 693 O O . GLN A 1 93 ? 17.158 5.572 18.823 1.00 76.00 93 GLN A O 1
ATOM 698 N N . ARG A 1 94 ? 17.791 7.123 17.338 1.00 75.94 94 ARG A N 1
ATOM 699 C CA . ARG A 1 94 ? 17.604 8.250 18.273 1.00 75.94 94 ARG A CA 1
ATOM 700 C C . ARG A 1 94 ? 16.149 8.424 18.699 1.00 75.94 94 ARG A C 1
ATOM 702 O O . ARG A 1 94 ? 15.887 8.866 19.817 1.00 75.94 94 ARG A O 1
ATOM 709 N N . GLU A 1 95 ? 15.209 8.129 17.812 1.00 70.81 95 GLU A N 1
ATOM 710 C CA . GLU A 1 95 ? 13.783 8.197 18.109 1.00 70.81 95 GLU A CA 1
ATOM 711 C C . GLU A 1 95 ? 13.342 7.026 18.993 1.00 70.81 95 GLU A C 1
ATOM 713 O O . GLU A 1 95 ? 12.657 7.249 19.990 1.00 70.81 95 GLU A O 1
ATOM 718 N N . GLN A 1 96 ? 13.836 5.812 18.729 1.00 69.62 96 GLN A N 1
ATOM 719 C CA . GLN A 1 96 ? 13.642 4.655 19.607 1.00 69.62 96 GLN A CA 1
ATOM 720 C C . GLN A 1 96 ? 14.200 4.904 21.010 1.00 69.62 96 GLN A C 1
ATOM 722 O O . GLN A 1 96 ? 13.497 4.635 21.979 1.00 69.62 96 GLN A O 1
ATOM 727 N N . ASP A 1 97 ? 15.391 5.495 21.134 1.00 73.75 97 ASP A N 1
ATOM 728 C CA . ASP A 1 97 ? 15.991 5.849 22.428 1.00 73.75 97 ASP A CA 1
ATOM 729 C C . ASP A 1 97 ? 15.199 6.926 23.186 1.00 73.75 97 ASP A C 1
ATOM 731 O O . ASP A 1 97 ? 15.186 6.958 24.419 1.00 73.75 97 ASP A O 1
ATOM 735 N N . ARG A 1 98 ? 14.531 7.840 22.471 1.00 74.69 98 ARG A N 1
ATOM 736 C CA . ARG A 1 98 ? 13.640 8.835 23.088 1.00 74.69 98 ARG A CA 1
ATOM 737 C C . ARG A 1 98 ? 12.335 8.203 23.554 1.00 74.69 98 ARG A C 1
ATOM 739 O O . ARG A 1 98 ? 11.884 8.501 24.659 1.00 74.69 98 ARG A O 1
ATOM 746 N N . VAL A 1 99 ? 11.738 7.347 22.729 1.00 68.94 99 VAL A N 1
ATOM 747 C CA . VAL A 1 99 ? 10.476 6.664 23.032 1.00 68.94 99 VAL A CA 1
ATOM 748 C C . VAL A 1 99 ? 10.665 5.645 24.155 1.00 68.94 99 VAL A C 1
ATOM 750 O O . VAL A 1 99 ? 9.827 5.594 25.051 1.00 68.94 99 VAL A O 1
ATOM 753 N N . SER A 1 100 ? 11.769 4.893 24.173 1.00 68.56 100 SER A N 1
ATOM 754 C CA . SER A 1 100 ? 12.087 3.943 25.245 1.00 68.56 100 SER A CA 1
ATOM 755 C C . SER A 1 100 ? 12.271 4.657 26.584 1.00 68.56 100 SER A C 1
ATOM 757 O O . SER A 1 100 ? 11.601 4.306 27.552 1.00 68.56 100 SER A O 1
ATOM 759 N N . LYS A 1 101 ? 13.052 5.746 26.625 1.00 72.75 101 LYS A N 1
ATOM 760 C CA . LYS A 1 101 ? 13.210 6.574 27.834 1.00 72.75 101 LYS A CA 1
ATOM 761 C C . LYS A 1 101 ? 11.896 7.202 28.300 1.00 72.75 101 LYS A C 1
ATOM 763 O O . LYS A 1 101 ? 11.643 7.279 29.501 1.00 72.75 101 LYS A O 1
ATOM 768 N N . ALA A 1 102 ? 11.044 7.648 27.375 1.00 65.44 102 ALA A N 1
ATOM 769 C CA . ALA A 1 102 ? 9.726 8.187 27.711 1.00 65.44 102 ALA A CA 1
ATOM 770 C C . ALA A 1 102 ? 8.772 7.100 28.243 1.00 65.44 102 ALA A C 1
ATOM 772 O O . ALA A 1 102 ? 8.024 7.352 29.188 1.00 65.44 102 ALA A O 1
ATOM 773 N N . ALA A 1 103 ? 8.825 5.891 27.679 1.00 63.72 103 ALA A N 1
ATOM 774 C CA . ALA A 1 103 ? 8.038 4.747 28.121 1.00 63.72 103 ALA A CA 1
ATOM 775 C C . ALA A 1 103 ? 8.480 4.253 29.508 1.00 63.72 103 ALA A C 1
ATOM 777 O O . ALA A 1 103 ? 7.626 4.043 30.363 1.00 63.72 103 ALA A O 1
ATOM 778 N N . GLU A 1 104 ? 9.784 4.156 29.778 1.00 66.12 104 GLU A N 1
ATOM 779 C CA . GLU A 1 104 ? 10.336 3.798 31.098 1.00 66.12 104 GLU A CA 1
ATOM 780 C C . GLU A 1 104 ? 9.979 4.830 32.187 1.00 66.12 104 GLU A C 1
ATOM 782 O O . GLU A 1 104 ? 9.629 4.485 33.322 1.00 66.12 104 GLU A O 1
ATOM 787 N N . ALA A 1 105 ? 9.985 6.120 31.840 1.00 63.41 105 ALA A N 1
ATOM 788 C CA . ALA A 1 105 ? 9.554 7.189 32.743 1.00 63.41 105 ALA A CA 1
ATOM 789 C C . ALA A 1 105 ? 8.035 7.181 33.018 1.00 63.41 105 ALA A C 1
ATOM 791 O O . ALA A 1 105 ? 7.590 7.704 34.044 1.00 63.41 105 ALA A O 1
ATOM 792 N N . ALA A 1 106 ? 7.235 6.612 32.112 1.00 57.97 106 ALA A N 1
ATOM 793 C CA . ALA A 1 106 ? 5.791 6.464 32.268 1.00 57.97 106 ALA A CA 1
ATOM 794 C C . ALA A 1 106 ? 5.419 5.184 33.039 1.00 57.97 106 ALA A C 1
ATOM 796 O O . ALA A 1 106 ? 4.527 5.221 33.887 1.00 57.97 106 ALA A O 1
ATOM 797 N N . THR A 1 107 ? 6.118 4.068 32.806 1.00 57.62 107 THR A N 1
ATOM 798 C CA . THR A 1 107 ? 5.869 2.785 33.486 1.00 57.62 107 THR A CA 1
ATOM 799 C C . THR A 1 107 ? 6.329 2.783 34.941 1.00 57.62 107 THR A C 1
ATOM 801 O O . THR A 1 107 ? 5.644 2.206 35.780 1.00 57.62 107 THR A O 1
ATOM 804 N N . SER A 1 108 ? 7.403 3.502 35.284 1.00 57.09 108 SER A N 1
ATOM 805 C CA . SER A 1 108 ? 7.864 3.665 36.678 1.00 57.09 108 SER A CA 1
ATOM 806 C C . SER A 1 108 ? 6.905 4.460 37.580 1.00 57.09 108 SER A C 1
ATOM 808 O O . SER A 1 108 ? 7.032 4.413 38.802 1.00 57.09 108 SER A O 1
ATOM 810 N N . LYS A 1 109 ? 5.925 5.171 37.003 1.00 58.44 109 LYS A N 1
ATOM 811 C CA . LYS A 1 109 ? 4.910 5.953 37.735 1.00 58.44 109 LYS A CA 1
ATOM 812 C C . LYS A 1 109 ? 3.564 5.239 37.879 1.00 58.44 109 LYS A C 1
ATOM 814 O O . LYS A 1 109 ? 2.668 5.772 38.533 1.00 58.44 109 LYS A O 1
ATOM 819 N N . LEU A 1 110 ? 3.394 4.067 37.266 1.00 50.62 110 LEU A N 1
ATOM 820 C CA . LEU A 1 110 ? 2.138 3.324 37.309 1.00 50.62 110 LEU A CA 1
ATOM 821 C C . LEU A 1 110 ? 2.133 2.328 38.480 1.00 50.62 110 LEU A C 1
ATOM 823 O O . LEU A 1 110 ? 3.105 1.598 38.671 1.00 50.62 110 LEU A O 1
ATOM 827 N N . PRO A 1 111 ? 1.042 2.253 39.266 1.00 58.06 111 PRO A N 1
ATOM 828 C CA . PRO A 1 111 ? 0.921 1.255 40.320 1.00 58.06 111 PRO A CA 1
ATOM 829 C C . PRO A 1 111 ? 0.899 -0.165 39.717 1.00 58.06 111 PRO A C 1
ATOM 831 O O . PRO A 1 111 ? 0.357 -0.359 38.626 1.00 58.06 111 PRO A O 1
ATOM 834 N N . PRO A 1 112 ? 1.413 -1.189 40.425 1.00 58.69 112 PRO A N 1
ATOM 835 C CA . PRO A 1 112 ? 1.578 -2.553 39.897 1.00 58.69 112 PRO A CA 1
ATOM 836 C C . PRO A 1 112 ? 0.273 -3.217 39.413 1.00 58.69 112 PRO A C 1
ATOM 838 O O . PRO A 1 112 ? 0.303 -4.095 38.555 1.00 58.69 112 PRO A O 1
ATOM 841 N N . LEU A 1 113 ? -0.887 -2.768 39.904 1.00 54.66 113 LEU A N 1
ATOM 842 C CA . LEU A 1 113 ? -2.211 -3.182 39.416 1.00 54.66 113 LEU A CA 1
ATOM 843 C C . LEU A 1 113 ? -2.541 -2.651 38.010 1.00 54.66 113 LEU A C 1
ATOM 845 O O . LEU A 1 113 ? -3.193 -3.344 37.234 1.00 54.66 113 LEU A O 1
ATOM 849 N N . ALA A 1 114 ? -2.085 -1.444 37.665 1.00 52.78 114 ALA A N 1
ATOM 850 C CA . ALA A 1 114 ? -2.292 -0.862 36.341 1.00 52.78 114 ALA A CA 1
ATOM 851 C C . ALA A 1 114 ? -1.391 -1.522 35.286 1.00 52.78 114 ALA A C 1
ATOM 853 O O . ALA A 1 114 ? -1.824 -1.712 34.153 1.00 52.78 114 ALA A O 1
ATOM 854 N N . LEU A 1 115 ? -0.176 -1.935 35.669 1.00 54.38 115 LEU A N 1
ATOM 855 C CA . LEU A 1 115 ? 0.717 -2.720 34.809 1.00 54.38 115 LEU A CA 1
ATOM 856 C C . LEU A 1 115 ? 0.101 -4.078 34.446 1.00 54.38 115 LEU A C 1
ATOM 858 O O . LEU A 1 115 ? 0.040 -4.406 33.264 1.00 54.38 115 LEU A O 1
ATOM 862 N N . LYS A 1 116 ? -0.459 -4.802 35.429 1.00 55.38 116 LYS A N 1
ATOM 863 C CA . LYS A 1 116 ? -1.191 -6.056 35.177 1.00 55.38 116 LYS A CA 1
ATOM 864 C C . LYS A 1 116 ? -2.400 -5.862 34.266 1.00 55.38 116 LYS A C 1
ATOM 866 O O . LYS A 1 116 ? -2.587 -6.633 33.339 1.00 55.38 116 LYS A O 1
ATOM 871 N N . PHE A 1 117 ? -3.186 -4.802 34.470 1.00 55.00 117 PHE A N 1
ATOM 872 C CA . PHE A 1 117 ? -4.334 -4.520 33.604 1.00 55.00 117 PHE A CA 1
ATOM 873 C C . PHE A 1 117 ? -3.917 -4.252 32.151 1.00 55.00 117 PHE A C 1
ATOM 875 O O . PHE A 1 117 ? -4.601 -4.683 31.225 1.00 55.00 117 PHE A O 1
ATOM 882 N N . VAL A 1 118 ? -2.795 -3.558 31.933 1.00 54.03 118 VAL A N 1
ATOM 883 C CA . VAL A 1 118 ? -2.241 -3.330 30.590 1.00 54.03 118 VAL A CA 1
ATOM 884 C C . VAL A 1 118 ? -1.716 -4.635 29.985 1.00 54.03 118 VAL A C 1
ATOM 886 O O . VAL A 1 118 ? -2.018 -4.907 28.827 1.00 54.03 118 VAL A O 1
ATOM 889 N N . GLU A 1 119 ? -0.996 -5.464 30.745 1.00 54.28 119 GLU A N 1
ATOM 890 C CA . GLU A 1 119 ? -0.544 -6.786 30.284 1.00 54.28 119 GLU A CA 1
ATOM 891 C C . GLU A 1 119 ? -1.714 -7.704 29.914 1.00 54.28 119 GLU A C 1
ATOM 893 O O . GLU A 1 119 ? -1.728 -8.231 28.802 1.00 54.28 119 GLU A O 1
ATOM 898 N N . ASP A 1 120 ? -2.737 -7.801 30.765 1.00 50.78 120 ASP A N 1
ATOM 899 C CA . ASP A 1 120 ? -3.942 -8.602 30.523 1.00 50.78 120 ASP A CA 1
ATOM 900 C C . ASP A 1 120 ? -4.736 -8.074 29.314 1.00 50.78 120 ASP A C 1
ATOM 902 O O . ASP A 1 120 ? -5.222 -8.844 28.480 1.00 50.78 120 ASP A O 1
ATOM 906 N N . SER A 1 121 ? -4.812 -6.748 29.152 1.00 50.97 121 SER A N 1
ATOM 907 C CA . SER A 1 121 ? -5.441 -6.114 27.984 1.00 50.97 121 SER A CA 1
ATOM 908 C C . SER A 1 121 ? -4.681 -6.436 26.696 1.00 50.97 121 SER A C 1
ATOM 910 O O . SER A 1 121 ? -5.295 -6.728 25.672 1.00 50.97 121 SER A O 1
ATOM 912 N N . VAL A 1 122 ? -3.348 -6.444 26.737 1.00 50.81 122 VAL A N 1
ATOM 913 C CA . VAL A 1 122 ? -2.493 -6.800 25.594 1.00 50.81 122 VAL A CA 1
ATOM 914 C C . VAL A 1 122 ? -2.533 -8.308 25.311 1.00 50.81 122 VAL A C 1
ATOM 916 O O . VAL A 1 122 ? -2.509 -8.707 24.147 1.00 50.81 122 VAL A O 1
ATOM 919 N N . GLN A 1 123 ? -2.642 -9.158 26.334 1.00 51.78 123 GLN A N 1
ATOM 920 C CA . GLN A 1 123 ? -2.796 -10.608 26.180 1.00 51.78 123 GLN A CA 1
ATOM 921 C C . GLN A 1 123 ? -4.157 -10.997 25.604 1.00 51.78 123 GLN A C 1
ATOM 923 O O . GLN A 1 123 ? -4.191 -11.851 24.724 1.00 51.78 123 GLN A O 1
ATOM 928 N N . SER A 1 124 ? -5.248 -10.325 25.986 1.00 51.78 124 SER A N 1
ATOM 929 C CA . SER A 1 124 ? -6.573 -10.536 25.371 1.00 51.78 124 SER A CA 1
ATOM 930 C C . SER A 1 124 ? -6.636 -10.144 23.886 1.00 51.78 124 SER A C 1
ATOM 932 O O . SER A 1 124 ? -7.516 -10.585 23.151 1.00 51.78 124 SER A O 1
ATOM 934 N N . LEU A 1 125 ? -5.678 -9.332 23.429 1.00 48.53 125 LEU A N 1
ATOM 935 C CA . LEU A 1 125 ? -5.530 -8.920 22.034 1.00 48.53 125 LEU A CA 1
ATOM 936 C C . LEU A 1 125 ? -4.561 -9.810 21.240 1.00 48.53 125 LEU A C 1
ATOM 938 O O . LEU A 1 125 ? -4.482 -9.657 20.018 1.00 48.53 125 LEU A O 1
ATOM 942 N N . ARG A 1 126 ? -3.841 -10.745 21.883 1.00 45.91 126 ARG A N 1
ATOM 943 C CA . ARG A 1 126 ? -2.987 -11.702 21.167 1.00 45.91 126 ARG A CA 1
ATOM 944 C C . ARG A 1 126 ? -3.849 -12.752 20.466 1.00 45.91 126 ARG A C 1
ATOM 946 O O . ARG A 1 126 ? -4.669 -13.388 21.118 1.00 45.91 126 ARG A O 1
ATOM 953 N N . PRO A 1 127 ? -3.655 -12.982 19.160 1.00 46.91 127 PRO A N 1
ATOM 954 C CA . PRO A 1 127 ? -4.394 -14.018 18.461 1.00 46.91 127 PRO A CA 1
ATOM 955 C C . PRO A 1 127 ? -3.847 -15.403 18.810 1.00 46.91 127 PRO A C 1
ATOM 957 O O . PRO A 1 127 ? -2.639 -15.643 18.707 1.00 46.91 127 PRO A O 1
ATOM 960 N N . GLU A 1 128 ? -4.748 -16.325 19.143 1.00 52.97 128 GLU A N 1
ATOM 961 C CA . GLU A 1 128 ? -4.440 -17.751 19.177 1.00 52.97 128 GLU A CA 1
ATOM 962 C C . GLU A 1 128 ? -4.008 -18.227 17.775 1.00 52.97 128 GLU A C 1
ATOM 964 O O . GLU A 1 128 ? -4.330 -17.652 16.724 1.00 52.97 128 GLU A O 1
ATOM 969 N N . THR A 1 129 ? -3.136 -19.226 17.737 1.00 43.50 129 THR A N 1
ATOM 970 C CA . THR A 1 129 ? -2.562 -19.754 16.499 1.00 43.50 129 THR A CA 1
ATOM 971 C C . THR A 1 129 ? -3.626 -20.488 15.681 1.00 43.50 129 THR A C 1
ATOM 973 O O . THR A 1 129 ? -4.134 -21.499 16.143 1.00 43.50 129 THR A O 1
ATOM 976 N N . GLY A 1 130 ? -3.915 -20.030 14.455 1.00 45.22 130 GLY A N 1
ATOM 977 C CA . GLY A 1 130 ? -4.694 -20.792 13.465 1.00 45.22 130 GLY A CA 1
ATOM 978 C C . GLY A 1 130 ? -5.924 -20.086 12.891 1.00 45.22 130 GLY A C 1
ATOM 979 O O . GLY A 1 130 ? -6.297 -20.380 11.761 1.00 45.22 130 GLY A O 1
ATOM 980 N N . GLU A 1 131 ? -6.507 -19.110 13.588 1.00 53.44 131 GLU A N 1
ATOM 981 C CA . GLU A 1 131 ? -7.681 -18.385 13.082 1.00 53.44 131 GLU A CA 1
ATOM 982 C C . GLU A 1 131 ? -7.285 -17.087 12.364 1.00 53.44 131 GLU A C 1
ATOM 984 O O . GLU A 1 131 ? -6.438 -16.314 12.835 1.00 53.44 131 GLU A O 1
ATOM 989 N N . LEU A 1 132 ? -7.899 -16.844 11.198 1.00 54.66 132 LEU A N 1
ATOM 990 C CA . LEU A 1 132 ? -7.896 -15.524 10.571 1.00 54.66 132 LEU A CA 1
ATOM 991 C C . LEU A 1 132 ? -8.558 -14.561 11.557 1.00 54.66 132 LEU A C 1
ATOM 993 O O . LEU A 1 132 ? -9.703 -14.743 11.962 1.00 54.66 132 LEU A O 1
ATOM 997 N N . THR A 1 133 ? -7.772 -13.578 11.977 1.00 59.62 133 THR A N 1
ATOM 998 C CA . THR A 1 133 ? -8.034 -12.672 13.091 1.00 59.62 133 THR A CA 1
ATOM 999 C C . THR A 1 133 ? -9.457 -12.130 13.100 1.00 59.62 133 THR A C 1
ATOM 1001 O O . THR A 1 133 ? -9.963 -11.673 12.072 1.00 59.62 133 THR A O 1
ATOM 1004 N N . THR A 1 134 ? -10.071 -12.103 14.286 1.00 66.00 134 THR A N 1
ATOM 1005 C CA . THR A 1 134 ? -11.383 -11.479 14.513 1.00 66.00 134 THR A CA 1
ATOM 1006 C C . THR A 1 134 ? -11.463 -10.095 13.855 1.00 66.00 134 THR A C 1
ATOM 1008 O O . THR A 1 134 ? -10.456 -9.403 13.676 1.00 66.00 134 THR A O 1
ATOM 1011 N N . LEU A 1 135 ? -12.666 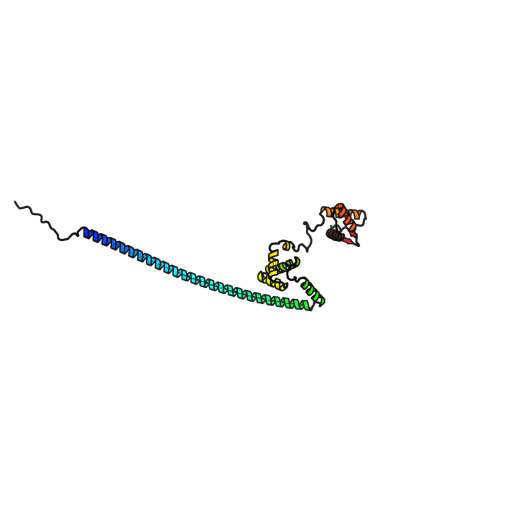-9.652 13.491 1.00 66.62 135 LEU A N 1
ATOM 1012 C CA . LEU A 1 135 ? -12.871 -8.415 12.722 1.00 66.62 135 LEU A CA 1
ATOM 1013 C C . LEU A 1 135 ? -12.216 -7.182 13.388 1.00 66.62 135 LEU A C 1
ATOM 1015 O O . LEU A 1 135 ? -11.650 -6.324 12.711 1.00 66.62 135 LEU A O 1
ATOM 1019 N N . GLN A 1 136 ? -12.198 -7.133 14.726 1.00 69.00 136 GLN A N 1
ATOM 1020 C CA . GLN A 1 136 ? -11.481 -6.105 15.490 1.00 69.00 136 GLN A CA 1
ATOM 1021 C C . GLN A 1 136 ? -9.954 -6.211 15.380 1.00 69.00 136 GLN A C 1
ATOM 1023 O O . GLN A 1 136 ? -9.289 -5.196 15.184 1.00 69.00 136 GLN A O 1
ATOM 1028 N N . GLN A 1 137 ? -9.389 -7.412 15.485 1.00 71.12 137 GLN A N 1
ATOM 1029 C CA . GLN A 1 137 ? -7.945 -7.630 15.360 1.00 71.12 137 GLN A CA 1
ATOM 1030 C C . GLN A 1 137 ? -7.456 -7.307 13.943 1.00 71.12 137 GLN A C 1
ATOM 1032 O O . GLN A 1 137 ? -6.460 -6.604 13.782 1.00 71.12 137 GLN A O 1
ATOM 1037 N N . SER A 1 138 ? -8.207 -7.729 12.921 1.00 73.94 138 SER A N 1
ATOM 1038 C CA . SER A 1 138 ? -7.943 -7.379 11.521 1.00 73.94 138 SER A CA 1
ATOM 1039 C C . SER A 1 138 ? -7.901 -5.859 11.320 1.00 73.94 138 SER A C 1
ATOM 1041 O O . SER A 1 138 ? -6.998 -5.335 10.671 1.00 73.94 138 SER A O 1
ATOM 1043 N N . ARG A 1 139 ? -8.821 -5.124 11.959 1.00 73.06 139 ARG A N 1
ATOM 1044 C CA . ARG A 1 139 ? -8.847 -3.657 11.926 1.00 73.06 139 ARG A CA 1
ATOM 1045 C C . ARG A 1 139 ? -7.629 -3.016 12.576 1.00 73.06 139 ARG A C 1
ATOM 1047 O O . ARG A 1 139 ? -7.092 -2.066 12.019 1.00 73.06 139 ARG A O 1
ATOM 1054 N N . ILE A 1 140 ? -7.196 -3.516 13.730 1.00 75.88 140 ILE A N 1
ATOM 1055 C CA . ILE A 1 140 ? -6.018 -2.992 14.434 1.00 75.88 140 ILE A CA 1
ATOM 1056 C C . ILE A 1 140 ? -4.752 -3.204 13.592 1.00 75.88 140 ILE A C 1
ATOM 1058 O O . ILE A 1 140 ? -3.964 -2.272 13.440 1.00 75.88 140 ILE A O 1
ATOM 1062 N N . ILE A 1 141 ? -4.597 -4.392 12.995 1.00 80.44 141 ILE A N 1
ATOM 1063 C CA . ILE A 1 141 ? -3.479 -4.724 12.099 1.00 80.44 141 ILE A CA 1
ATOM 1064 C C . ILE A 1 141 ? -3.437 -3.761 10.908 1.00 80.44 141 ILE A C 1
ATOM 1066 O O . ILE A 1 141 ? -2.391 -3.180 10.627 1.00 80.44 141 ILE A O 1
ATOM 1070 N N . LEU A 1 142 ? -4.573 -3.558 10.234 1.00 79.62 142 LEU A N 1
ATOM 1071 C CA . LEU A 1 142 ? -4.654 -2.680 9.065 1.00 79.62 142 LEU A CA 1
ATOM 1072 C C . LEU A 1 142 ? -4.412 -1.216 9.425 1.00 79.62 142 LEU A C 1
ATOM 1074 O O . LEU A 1 142 ? -3.702 -0.528 8.703 1.00 79.62 142 LEU A O 1
ATOM 1078 N N . MET A 1 143 ? -4.969 -0.741 10.540 1.00 80.44 143 MET A N 1
ATOM 1079 C CA . MET A 1 143 ? -4.810 0.648 10.970 1.00 80.44 143 MET A CA 1
ATOM 1080 C C . MET A 1 143 ? -3.335 0.974 11.233 1.00 80.44 143 MET A C 1
ATOM 1082 O O . MET A 1 143 ? -2.811 1.919 10.653 1.00 80.44 143 MET A O 1
ATOM 1086 N N . LEU A 1 144 ? -2.638 0.127 12.000 1.00 80.12 144 LEU A N 1
ATOM 1087 C CA . LEU A 1 144 ? -1.204 0.289 12.261 1.00 80.12 144 LEU A CA 1
ATOM 1088 C C . LEU A 1 144 ? -0.369 0.186 10.977 1.00 80.12 144 LEU A C 1
ATOM 1090 O O . LEU A 1 144 ? 0.558 0.968 10.781 1.00 80.12 144 LEU A O 1
ATOM 1094 N N . TYR A 1 145 ? -0.710 -0.753 10.091 1.00 83.69 145 TYR A N 1
ATOM 1095 C CA . TYR A 1 145 ? -0.023 -0.924 8.811 1.00 83.69 145 TYR A CA 1
ATOM 1096 C C . TYR A 1 145 ? -0.149 0.321 7.925 1.00 83.69 145 TYR A C 1
ATOM 1098 O O . TYR A 1 145 ? 0.854 0.824 7.422 1.00 83.69 145 TYR A O 1
ATOM 1106 N N . PHE A 1 146 ? -1.361 0.855 7.760 1.00 79.50 146 PHE A N 1
ATOM 1107 C CA . PHE A 1 146 ? -1.588 2.036 6.929 1.00 79.50 146 PHE A CA 1
ATOM 1108 C C . PHE A 1 146 ? -1.031 3.318 7.537 1.00 79.50 146 PHE A C 1
ATOM 1110 O O . PHE A 1 146 ? -0.582 4.171 6.775 1.00 79.50 146 PHE A O 1
ATOM 1117 N N . ASP A 1 147 ? -1.029 3.463 8.863 1.00 78.12 147 ASP A N 1
ATOM 1118 C CA . ASP A 1 147 ? -0.416 4.618 9.525 1.00 78.12 147 ASP A CA 1
ATOM 1119 C C . ASP A 1 147 ? 1.099 4.662 9.264 1.00 78.12 147 ASP A C 1
ATOM 1121 O O . ASP A 1 147 ? 1.632 5.717 8.920 1.00 78.12 147 ASP A O 1
ATOM 1125 N N . LEU A 1 148 ? 1.775 3.508 9.312 1.00 76.94 148 LEU A N 1
ATOM 1126 C CA . LEU A 1 148 ? 3.189 3.373 8.938 1.00 76.94 148 LEU A CA 1
ATOM 1127 C C . LEU A 1 148 ? 3.428 3.705 7.457 1.00 76.94 148 LEU A C 1
ATOM 1129 O O . LEU A 1 148 ? 4.317 4.494 7.136 1.00 76.94 148 LEU A O 1
ATOM 1133 N N . VAL A 1 149 ? 2.620 3.151 6.548 1.00 76.12 149 VAL A N 1
ATOM 1134 C CA . VAL A 1 149 ? 2.763 3.414 5.104 1.00 76.12 149 VAL A CA 1
ATOM 1135 C C . VAL A 1 149 ? 2.494 4.888 4.774 1.00 76.12 149 VAL A C 1
ATOM 1137 O O . VAL A 1 149 ? 3.248 5.497 4.017 1.00 76.12 149 VAL A O 1
ATOM 1140 N N . LYS A 1 150 ? 1.475 5.511 5.382 1.00 72.19 150 LYS A N 1
ATOM 1141 C CA . LYS A 1 150 ? 1.217 6.959 5.256 1.00 72.19 150 LYS A CA 1
ATOM 1142 C C . LYS A 1 150 ? 2.341 7.809 5.839 1.00 72.19 150 LYS A C 1
ATOM 1144 O O . LYS A 1 150 ? 2.603 8.889 5.321 1.00 72.19 150 LYS A O 1
ATOM 1149 N N . GLY A 1 151 ? 3.001 7.323 6.887 1.00 71.81 151 GLY A N 1
ATOM 1150 C CA . GLY A 1 151 ? 4.203 7.924 7.460 1.00 71.81 151 GLY A CA 1
ATOM 1151 C C . GLY A 1 151 ? 5.442 7.835 6.561 1.00 71.81 151 GLY A C 1
ATOM 1152 O O . GLY A 1 151 ? 6.495 8.331 6.949 1.00 71.81 151 GLY A O 1
ATOM 1153 N N . GLY A 1 152 ? 5.338 7.227 5.372 1.00 74.50 152 GLY A N 1
ATOM 1154 C CA . GLY A 1 152 ? 6.437 7.087 4.415 1.00 74.50 152 GLY A CA 1
ATOM 1155 C C . GLY A 1 152 ? 7.278 5.825 4.610 1.00 74.50 152 GLY A C 1
ATOM 1156 O O . GLY A 1 152 ? 8.289 5.663 3.929 1.00 74.50 152 GLY A O 1
ATOM 1157 N N . SER A 1 153 ? 6.883 4.917 5.510 1.00 77.25 153 SER A N 1
ATOM 1158 C CA . SER A 1 153 ? 7.535 3.612 5.627 1.00 77.25 153 SER A CA 1
ATOM 1159 C C . SER A 1 153 ? 7.245 2.744 4.402 1.00 77.25 153 SER A C 1
ATOM 1161 O O . SER A 1 153 ? 6.121 2.712 3.897 1.00 77.25 153 SER A O 1
ATOM 1163 N N . SER A 1 154 ? 8.245 1.981 3.951 1.00 80.75 154 SER A N 1
ATOM 1164 C CA . SER A 1 154 ? 8.043 0.991 2.890 1.00 80.75 154 SER A CA 1
ATOM 1165 C C . SER A 1 154 ? 7.055 -0.091 3.338 1.00 80.75 154 SER A C 1
ATOM 1167 O O . SER A 1 154 ? 6.972 -0.424 4.521 1.00 80.75 154 SER A O 1
ATOM 1169 N N . GLU A 1 155 ? 6.313 -0.676 2.395 1.00 80.06 155 GLU A N 1
ATOM 1170 C CA . GLU A 1 155 ? 5.304 -1.698 2.710 1.00 80.06 155 GLU A CA 1
ATOM 1171 C C . GLU A 1 155 ? 5.884 -2.895 3.477 1.00 80.06 155 GLU A C 1
ATOM 1173 O O . GLU A 1 155 ? 5.230 -3.435 4.372 1.00 80.06 155 GLU A O 1
ATOM 1178 N N . ASN A 1 156 ? 7.116 -3.292 3.148 1.00 83.75 156 ASN A N 1
ATOM 1179 C CA . ASN A 1 156 ? 7.820 -4.385 3.817 1.00 83.75 156 ASN A CA 1
ATOM 1180 C C . ASN A 1 156 ? 8.205 -4.006 5.249 1.00 83.75 156 ASN A C 1
ATOM 1182 O O . ASN A 1 156 ? 7.973 -4.785 6.170 1.00 83.75 156 ASN A O 1
ATOM 1186 N N . HIS A 1 157 ? 8.694 -2.781 5.453 1.00 82.12 157 HIS A N 1
ATOM 1187 C CA . HIS A 1 157 ? 9.021 -2.286 6.785 1.00 82.12 157 HIS A CA 1
ATOM 1188 C C . HIS A 1 157 ? 7.769 -2.141 7.662 1.00 82.12 157 HIS A C 1
ATOM 1190 O O . HIS A 1 157 ? 7.749 -2.593 8.805 1.00 82.12 157 HIS A O 1
ATOM 1196 N N . ALA A 1 158 ? 6.682 -1.592 7.113 1.00 82.75 158 ALA A N 1
ATOM 1197 C CA . ALA A 1 158 ? 5.404 -1.479 7.810 1.00 82.75 158 ALA A CA 1
ATOM 1198 C C . ALA A 1 158 ? 4.867 -2.858 8.227 1.00 82.75 158 ALA A C 1
ATOM 1200 O O . ALA A 1 158 ? 4.411 -3.046 9.355 1.00 82.75 158 ALA A O 1
ATOM 1201 N N . LYS A 1 159 ? 4.971 -3.854 7.340 1.00 86.62 159 LYS A N 1
ATOM 1202 C CA . LYS A 1 159 ? 4.574 -5.241 7.613 1.00 86.62 159 LYS A CA 1
ATOM 1203 C C . LYS A 1 159 ? 5.376 -5.847 8.769 1.00 86.62 159 LYS A C 1
ATOM 1205 O O . LYS A 1 159 ? 4.784 -6.422 9.682 1.00 86.62 159 LYS A O 1
ATOM 1210 N N . GLU A 1 160 ? 6.700 -5.717 8.740 1.00 86.00 160 GLU A N 1
ATOM 1211 C CA . GLU A 1 160 ? 7.594 -6.222 9.790 1.00 86.00 160 GLU A CA 1
ATOM 1212 C C . GLU A 1 160 ? 7.344 -5.534 11.134 1.00 86.00 160 GLU A C 1
ATOM 1214 O O . GLU A 1 160 ? 7.256 -6.196 12.172 1.00 86.00 160 GLU A O 1
ATOM 1219 N N . GLN A 1 161 ? 7.145 -4.218 11.119 1.00 82.38 161 GLN A N 1
ATOM 1220 C CA . GLN A 1 161 ? 6.926 -3.435 12.327 1.00 82.38 161 GLN A CA 1
ATOM 1221 C C . GLN A 1 161 ? 5.573 -3.741 12.980 1.00 82.38 161 GLN A C 1
ATOM 1223 O O . GLN A 1 161 ? 5.495 -3.866 14.206 1.00 82.38 161 GLN A O 1
ATOM 1228 N N . VAL A 1 162 ? 4.514 -3.945 12.192 1.00 83.06 162 VAL A N 1
ATOM 1229 C CA . VAL A 1 162 ? 3.203 -4.376 12.708 1.00 83.06 162 VAL A CA 1
ATOM 1230 C C . VAL A 1 162 ? 3.276 -5.791 13.273 1.00 83.06 162 VAL A C 1
ATOM 1232 O O . VAL A 1 162 ? 2.781 -6.038 14.376 1.00 83.06 162 VAL A O 1
ATOM 1235 N N . ALA A 1 163 ? 3.943 -6.706 12.564 1.00 81.81 163 ALA A N 1
ATOM 1236 C CA . ALA A 1 163 ? 4.163 -8.076 13.018 1.00 81.81 163 ALA A CA 1
ATOM 1237 C C . ALA A 1 163 ? 4.895 -8.111 14.371 1.00 81.81 163 ALA A C 1
ATOM 1239 O O . ALA A 1 163 ? 4.457 -8.783 15.307 1.00 81.81 163 ALA A O 1
ATOM 1240 N N . LYS A 1 164 ? 5.955 -7.307 14.515 1.00 81.12 164 LYS A N 1
ATOM 1241 C CA . LYS A 1 164 ? 6.726 -7.174 15.756 1.00 81.12 164 LYS A CA 1
ATOM 1242 C C . LYS A 1 164 ? 5.908 -6.558 16.892 1.00 81.12 164 LYS A C 1
ATOM 1244 O O . LYS A 1 164 ? 5.899 -7.100 17.996 1.00 81.12 164 LYS A O 1
ATOM 1249 N N . THR A 1 165 ? 5.197 -5.464 16.622 1.00 78.81 165 THR A N 1
ATOM 1250 C CA . THR A 1 165 ? 4.385 -4.736 17.616 1.00 78.81 165 THR A CA 1
ATOM 1251 C C . THR A 1 165 ? 3.290 -5.618 18.205 1.00 78.81 165 THR A C 1
ATOM 1253 O O . THR A 1 165 ? 3.106 -5.660 19.420 1.00 78.81 165 THR A O 1
ATOM 1256 N N . LEU A 1 166 ? 2.591 -6.367 17.351 1.00 77.50 166 LEU A N 1
ATOM 1257 C CA . LEU A 1 166 ? 1.484 -7.230 17.765 1.00 77.50 166 LEU A CA 1
ATOM 1258 C C . LEU A 1 166 ? 1.936 -8.654 18.129 1.00 77.50 166 LEU A C 1
ATOM 1260 O O . LEU A 1 166 ? 1.116 -9.461 18.562 1.00 77.50 166 LEU A O 1
ATOM 1264 N N . ARG A 1 167 ? 3.235 -8.961 17.986 1.00 78.44 167 ARG A N 1
ATOM 1265 C CA . ARG A 1 167 ? 3.831 -10.300 18.155 1.00 78.44 167 ARG A CA 1
ATOM 1266 C C . ARG A 1 167 ? 3.097 -11.373 17.341 1.00 78.44 167 ARG A C 1
ATOM 1268 O O . ARG A 1 167 ? 2.793 -12.454 17.841 1.00 78.44 167 ARG A O 1
ATOM 1275 N N . ILE A 1 168 ? 2.809 -11.055 16.083 1.00 76.50 168 ILE A N 1
ATOM 1276 C CA . ILE A 1 168 ? 2.165 -11.944 15.110 1.00 76.50 168 ILE A CA 1
ATOM 1277 C C . ILE A 1 168 ? 3.117 -12.235 13.949 1.00 76.50 168 ILE A C 1
ATOM 1279 O O . ILE A 1 168 ? 4.048 -11.477 13.699 1.00 76.50 168 ILE A O 1
ATOM 1283 N N . GLY A 1 169 ? 2.880 -13.325 13.218 1.00 77.50 169 GLY A N 1
ATOM 1284 C CA . GLY A 1 169 ? 3.642 -13.623 12.005 1.00 77.50 169 GLY A CA 1
ATOM 1285 C C . GLY A 1 169 ? 3.423 -12.567 10.919 1.00 77.50 169 GLY A C 1
ATOM 1286 O O . GLY A 1 169 ? 2.304 -12.086 10.720 1.00 77.50 169 GLY A O 1
ATOM 1287 N N . THR A 1 170 ? 4.479 -12.247 10.176 1.00 81.38 170 THR A N 1
ATOM 1288 C CA . THR A 1 170 ? 4.444 -11.374 8.990 1.00 81.38 170 THR A CA 1
ATOM 1289 C C . THR A 1 170 ? 3.439 -11.875 7.949 1.00 81.38 170 THR A C 1
ATOM 1291 O O . THR A 1 170 ? 2.755 -11.073 7.311 1.00 81.38 170 THR A O 1
ATOM 1294 N N . ASP A 1 171 ? 3.271 -13.190 7.834 1.00 79.69 171 ASP A N 1
ATOM 1295 C CA . ASP A 1 171 ? 2.299 -13.827 6.940 1.00 79.69 171 ASP A CA 1
ATOM 1296 C C . ASP A 1 171 ? 0.853 -13.511 7.322 1.00 79.69 171 ASP A C 1
ATOM 1298 O O . ASP A 1 171 ? 0.013 -13.328 6.446 1.00 79.69 171 ASP A O 1
ATOM 1302 N N . LYS A 1 172 ? 0.559 -13.346 8.619 1.00 75.81 172 LYS A N 1
ATOM 1303 C CA . LYS A 1 172 ? -0.777 -12.941 9.078 1.00 75.81 172 LYS A CA 1
ATOM 1304 C C . LYS A 1 172 ? -1.086 -11.497 8.690 1.00 75.81 172 LYS A C 1
ATOM 1306 O O . LYS A 1 172 ? -2.200 -11.212 8.269 1.00 75.81 172 LYS A O 1
ATOM 1311 N N . VAL A 1 173 ? -0.106 -10.596 8.785 1.00 78.62 173 VAL A N 1
ATOM 1312 C CA . VAL A 1 173 ? -0.266 -9.200 8.337 1.00 78.62 173 VAL A CA 1
ATOM 1313 C C . VAL A 1 173 ? -0.533 -9.151 6.834 1.00 78.62 173 VAL A C 1
ATOM 1315 O O . VAL A 1 173 ? -1.418 -8.421 6.396 1.00 78.62 173 VAL A O 1
ATOM 1318 N N . LEU A 1 174 ? 0.181 -9.973 6.055 1.00 79.00 174 LEU A N 1
ATOM 1319 C CA . LEU A 1 174 ? -0.055 -10.099 4.618 1.00 79.00 174 LEU A CA 1
ATOM 1320 C C . LEU A 1 174 ? -1.452 -10.660 4.330 1.00 79.00 174 LEU A C 1
ATOM 1322 O O . LEU A 1 174 ? -2.187 -10.063 3.559 1.00 79.00 174 LEU A O 1
ATOM 1326 N N . ALA A 1 175 ? -1.836 -11.758 4.982 1.00 74.69 175 ALA A N 1
ATOM 1327 C CA . ALA A 1 175 ? -3.131 -12.398 4.787 1.00 74.69 175 ALA A CA 1
ATOM 1328 C C . ALA A 1 175 ? -4.288 -11.446 5.111 1.00 74.69 175 ALA A C 1
ATOM 1330 O O . ALA A 1 175 ? -5.229 -11.352 4.333 1.00 74.69 175 ALA A O 1
ATOM 1331 N N . VAL A 1 176 ? -4.198 -10.687 6.209 1.00 75.75 176 VAL A N 1
ATOM 1332 C CA . VAL A 1 176 ? -5.182 -9.654 6.564 1.00 75.75 176 VAL A CA 1
ATOM 1333 C C . VAL A 1 176 ? -5.175 -8.535 5.521 1.00 75.75 176 VAL A C 1
ATOM 1335 O O . VAL A 1 176 ? -6.235 -8.174 5.020 1.00 75.75 176 VAL A O 1
ATOM 1338 N N . ARG A 1 177 ? -4.007 -8.014 5.127 1.00 76.31 177 ARG A N 1
ATOM 1339 C CA . ARG A 1 177 ? -3.919 -7.003 4.063 1.00 76.31 177 ARG A CA 1
ATOM 1340 C C . ARG A 1 177 ? -4.617 -7.480 2.791 1.00 76.31 177 ARG A C 1
ATOM 1342 O O . ARG A 1 177 ? -5.463 -6.761 2.287 1.00 76.31 177 ARG A O 1
ATOM 1349 N N . THR A 1 178 ? -4.293 -8.673 2.302 1.00 73.06 178 THR A N 1
ATOM 1350 C CA . THR A 1 178 ? -4.850 -9.237 1.066 1.00 73.06 178 THR A CA 1
ATOM 1351 C C . THR A 1 178 ? -6.348 -9.510 1.186 1.00 73.06 178 THR A C 1
ATOM 1353 O O . THR A 1 178 ? -7.097 -9.159 0.285 1.00 73.06 178 THR A O 1
ATOM 1356 N N . LEU A 1 179 ? -6.808 -10.069 2.311 1.00 67.19 179 LEU A N 1
ATOM 1357 C CA . LEU A 1 179 ? -8.226 -10.364 2.552 1.00 67.19 179 LEU A CA 1
ATOM 1358 C C . LEU A 1 179 ? -9.101 -9.097 2.557 1.00 67.19 179 LEU A C 1
ATOM 1360 O O . LEU A 1 179 ? -10.275 -9.155 2.192 1.00 67.19 179 LEU A O 1
ATOM 1364 N N . TRP A 1 180 ? -8.540 -7.970 3.000 1.00 65.00 180 TRP A N 1
ATOM 1365 C CA . TRP A 1 180 ? -9.260 -6.707 3.168 1.00 65.00 180 TRP A CA 1
ATOM 1366 C C . TRP A 1 180 ? -8.919 -5.646 2.114 1.00 65.00 180 TRP A C 1
ATOM 1368 O O . TRP A 1 180 ? -9.560 -4.599 2.109 1.00 65.00 180 TRP A O 1
ATOM 1378 N N . TYR A 1 181 ? -7.970 -5.913 1.210 1.00 58.56 1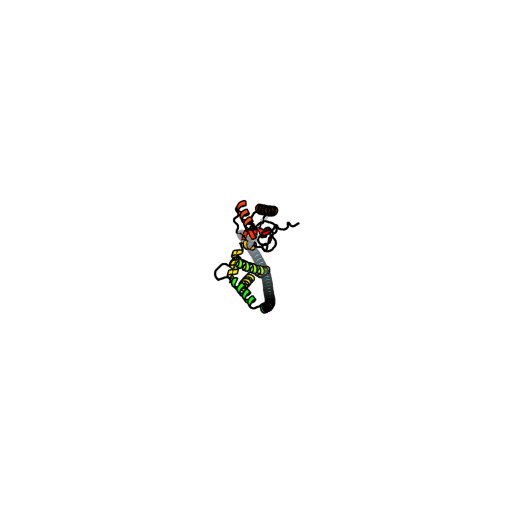81 TYR A N 1
ATOM 1379 C CA . TYR A 1 181 ? -7.580 -4.998 0.129 1.00 58.56 181 TYR A CA 1
ATOM 1380 C C . TYR A 1 181 ? -8.771 -4.648 -0.777 1.00 58.56 181 TYR A C 1
ATOM 1382 O O . TYR A 1 181 ? -8.942 -3.488 -1.140 1.00 58.56 181 TYR A O 1
ATOM 1390 N N . ASP A 1 182 ? -9.648 -5.626 -1.030 1.00 47.09 182 ASP A N 1
ATOM 1391 C CA . ASP A 1 182 ? -10.839 -5.468 -1.876 1.00 47.09 182 ASP A CA 1
ATOM 1392 C C . ASP A 1 182 ? -12.130 -5.197 -1.081 1.00 47.09 182 ASP A C 1
ATOM 1394 O O . ASP A 1 182 ? -13.157 -4.819 -1.646 1.00 47.09 182 ASP A O 1
ATOM 1398 N N . LYS A 1 183 ? -12.113 -5.370 0.247 1.00 49.88 183 LYS A N 1
ATOM 1399 C CA . LYS A 1 183 ? -13.301 -5.202 1.097 1.00 49.88 183 LYS A CA 1
ATOM 1400 C C . LYS A 1 183 ? -13.354 -3.789 1.677 1.00 49.88 183 LYS A C 1
ATOM 1402 O O . LYS A 1 183 ? -12.866 -3.528 2.778 1.00 49.88 183 LYS A O 1
ATOM 1407 N N . GLN A 1 184 ? -14.020 -2.886 0.953 1.00 44.81 184 GLN A N 1
ATOM 1408 C CA . GLN A 1 184 ? -14.311 -1.505 1.384 1.00 44.81 184 GLN A CA 1
ATOM 1409 C C . GLN A 1 184 ? -15.034 -1.409 2.743 1.00 44.81 184 GLN A C 1
ATOM 1411 O O . GLN A 1 184 ? -14.928 -0.388 3.423 1.00 44.81 184 GLN A O 1
ATOM 1416 N N . GLU A 1 185 ? -15.694 -2.481 3.191 1.00 46.97 185 GLU A N 1
ATOM 1417 C CA . GLU A 1 185 ? -16.468 -2.554 4.441 1.00 46.97 185 GLU A CA 1
ATOM 1418 C C . GLU A 1 185 ? -15.674 -2.150 5.696 1.00 46.97 185 GLU A C 1
ATOM 1420 O O . GLU A 1 185 ? -16.239 -1.632 6.663 1.00 46.97 185 GLU A O 1
ATOM 1425 N N . LEU A 1 186 ? -14.348 -2.329 5.698 1.00 49.09 186 LEU A N 1
ATOM 1426 C CA . LEU A 1 186 ? -13.523 -1.938 6.842 1.00 49.09 186 LEU A CA 1
ATOM 1427 C C . LEU A 1 186 ? -13.201 -0.430 6.857 1.00 49.09 186 LEU A C 1
ATOM 1429 O O . LEU A 1 186 ? -13.078 0.159 7.936 1.00 49.09 186 LE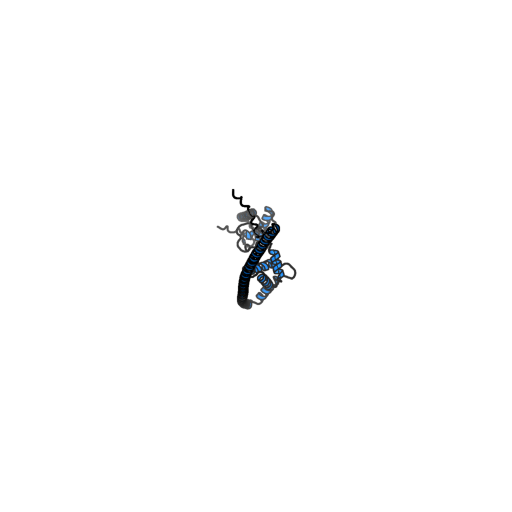U A O 1
ATOM 1433 N N . TYR A 1 187 ? -13.161 0.203 5.679 1.00 44.62 187 TYR A N 1
ATOM 1434 C CA . TYR A 1 187 ? -12.952 1.644 5.476 1.00 44.62 187 TYR A CA 1
ATOM 1435 C C . TYR A 1 187 ? -14.234 2.463 5.659 1.00 44.62 187 TYR A C 1
ATOM 1437 O O . TYR A 1 187 ? -14.178 3.624 6.062 1.00 44.62 187 TYR A O 1
ATOM 1445 N N . GLU A 1 188 ? -15.402 1.860 5.440 1.00 44.69 188 GLU A N 1
ATOM 1446 C CA . GLU A 1 188 ? -16.690 2.521 5.669 1.00 44.69 188 GLU A CA 1
ATOM 1447 C C . GLU A 1 188 ? -17.036 2.681 7.150 1.00 44.69 188 GLU A C 1
ATOM 1449 O O . GLU A 1 188 ? -17.826 3.555 7.516 1.00 44.69 188 GLU A O 1
ATOM 1454 N N . THR A 1 189 ? -16.343 1.973 8.050 1.00 42.28 189 THR A N 1
ATOM 1455 C CA . THR A 1 189 ? -16.365 2.306 9.483 1.00 42.28 189 THR A CA 1
ATOM 1456 C C . THR A 1 189 ? -15.475 3.508 9.808 1.00 42.28 189 THR A C 1
ATOM 1458 O O . THR A 1 189 ? -14.721 3.521 10.786 1.00 42.28 189 THR A O 1
ATOM 1461 N N . ASN A 1 190 ? -15.598 4.552 8.990 1.00 38.44 190 ASN A N 1
ATOM 1462 C CA . ASN A 1 190 ? -15.135 5.896 9.267 1.00 38.44 190 ASN A CA 1
ATOM 1463 C C . ASN A 1 190 ? -15.510 6.297 10.701 1.00 38.44 190 ASN A C 1
ATOM 1465 O O . ASN A 1 190 ? -16.592 5.979 11.203 1.00 38.44 190 ASN A O 1
ATOM 1469 N N . GLY A 1 191 ? -14.643 7.078 11.344 1.00 37.72 191 GLY A N 1
ATOM 1470 C CA . GLY A 1 191 ? -14.844 7.698 12.660 1.00 37.72 191 GLY A CA 1
ATOM 1471 C C . GLY A 1 191 ? -16.105 8.568 12.824 1.00 37.72 191 GLY A C 1
ATOM 1472 O O . GLY A 1 191 ? -16.254 9.218 13.854 1.00 37.72 191 GLY A O 1
ATOM 1473 N N . LYS A 1 192 ? -17.060 8.534 11.885 1.00 36.38 192 LYS A N 1
ATOM 1474 C CA . LYS A 1 192 ? -18.432 9.044 12.033 1.00 36.38 192 LYS A CA 1
ATOM 1475 C C . LYS A 1 192 ? -19.228 8.334 13.140 1.00 36.38 192 LYS A C 1
ATOM 1477 O O . LYS A 1 192 ? -20.225 8.862 13.609 1.00 36.38 192 LYS A O 1
ATOM 1482 N N . GLY A 1 193 ? -18.758 7.189 13.642 1.00 36.22 193 GLY A N 1
ATOM 1483 C CA . GLY A 1 193 ? -19.330 6.534 14.825 1.00 36.22 193 GLY A CA 1
ATOM 1484 C C . GLY A 1 193 ? -19.016 7.201 16.175 1.00 36.22 193 GLY A C 1
ATOM 1485 O O . GLY A 1 193 ? -19.513 6.722 17.194 1.00 36.22 193 GLY A O 1
ATOM 1486 N N . ARG A 1 194 ? -18.188 8.260 16.223 1.00 38.62 194 ARG A N 1
ATOM 1487 C CA . ARG A 1 194 ? -17.762 8.901 17.486 1.00 38.62 194 ARG A CA 1
ATOM 1488 C C . ARG A 1 194 ? -18.130 10.381 17.658 1.00 38.62 194 ARG A C 1
ATOM 1490 O O . ARG A 1 194 ? -17.860 10.920 18.726 1.00 38.62 194 ARG A O 1
ATOM 1497 N N . GLY A 1 195 ? -18.801 11.035 16.710 1.00 34.38 195 GLY A N 1
ATOM 1498 C CA . GLY A 1 195 ? -19.151 12.455 16.854 1.00 34.38 195 GLY A CA 1
ATOM 1499 C C . GLY A 1 195 ? -20.441 12.836 16.137 1.00 34.38 195 GLY A C 1
ATOM 1500 O O . GLY A 1 195 ? -20.521 12.678 14.930 1.00 34.38 195 GLY A O 1
ATOM 1501 N N . LYS A 1 196 ? -21.420 13.316 16.920 1.00 35.47 196 LYS A N 1
ATOM 1502 C CA . LYS A 1 196 ? -22.674 14.018 16.563 1.00 35.47 196 LYS A CA 1
ATOM 1503 C C . LYS A 1 196 ? -23.255 13.725 15.167 1.00 35.47 196 LYS A C 1
ATOM 1505 O O . LYS A 1 196 ? -22.842 14.302 14.170 1.00 35.47 196 LYS A O 1
ATOM 1510 N N . ALA A 1 197 ? -24.298 12.896 15.159 1.00 33.19 197 ALA A N 1
ATOM 1511 C CA . ALA A 1 197 ? -25.146 12.611 14.009 1.00 33.19 197 ALA A CA 1
ATOM 1512 C C . ALA A 1 197 ? -25.720 13.890 13.374 1.00 33.19 197 ALA A C 1
ATOM 1514 O O . ALA A 1 197 ? -26.537 14.581 13.986 1.00 33.19 197 ALA A O 1
ATOM 1515 N N . THR A 1 198 ? -25.342 14.167 12.128 1.00 33.56 198 THR A N 1
ATOM 1516 C CA . THR A 1 198 ? -26.070 15.071 11.234 1.00 33.56 198 THR A CA 1
ATOM 1517 C C . THR A 1 198 ? -26.880 14.255 10.222 1.00 33.56 198 THR A C 1
ATOM 1519 O O . THR A 1 198 ? -26.382 13.751 9.224 1.00 33.56 198 THR A O 1
ATOM 1522 N N . SER A 1 199 ? -28.155 14.089 10.576 1.00 42.25 199 SER A N 1
ATOM 1523 C CA . SER A 1 199 ? -29.354 14.184 9.726 1.00 42.25 199 SER A CA 1
ATOM 1524 C C . SER A 1 199 ? -29.531 13.391 8.422 1.00 42.25 199 SER A C 1
ATOM 1526 O O . SER A 1 199 ? -30.440 13.757 7.677 1.00 42.25 199 SER A O 1
ATOM 1528 N N . VAL A 1 200 ? -28.805 12.314 8.122 1.00 39.25 200 VAL A N 1
ATOM 1529 C CA . VAL A 1 200 ? -29.166 11.476 6.957 1.00 39.25 200 VAL A CA 1
ATOM 1530 C C . VAL A 1 200 ? -29.105 9.998 7.330 1.00 39.25 200 VAL A C 1
ATOM 1532 O O . VAL A 1 200 ? -28.071 9.521 7.777 1.00 39.25 200 VAL A O 1
ATOM 1535 N N . ASP A 1 201 ? -30.270 9.351 7.237 1.00 45.16 201 ASP A N 1
ATOM 1536 C CA . ASP A 1 201 ? -30.627 7.984 7.639 1.00 45.16 201 ASP A CA 1
ATOM 1537 C C . ASP A 1 201 ? -29.490 7.060 8.095 1.00 45.16 201 ASP A C 1
ATOM 1539 O O . ASP A 1 201 ? -28.853 6.345 7.323 1.00 45.16 201 ASP A O 1
ATOM 1543 N N . ASP A 1 202 ? -29.315 7.008 9.417 1.00 38.47 202 ASP A N 1
ATOM 1544 C CA . ASP A 1 202 ? -28.662 5.898 10.093 1.00 38.47 202 ASP A CA 1
ATOM 1545 C C . ASP A 1 202 ? -29.496 4.632 9.843 1.00 38.47 202 ASP A C 1
ATOM 1547 O O . ASP A 1 202 ? -30.563 4.475 10.441 1.00 38.47 202 ASP A O 1
ATOM 1551 N N . GLY A 1 203 ? -28.971 3.652 9.104 1.00 42.50 203 GLY A N 1
ATOM 1552 C CA . GLY A 1 203 ? -29.499 2.274 9.044 1.00 42.50 203 GLY A CA 1
ATOM 1553 C C . GLY A 1 203 ? -29.543 1.533 10.401 1.00 42.50 203 GLY A C 1
ATOM 1554 O O . GLY A 1 203 ? -29.634 0.313 10.453 1.00 42.50 203 GLY A O 1
ATOM 1555 N N . ARG A 1 204 ? -29.440 2.265 11.521 1.00 50.41 204 ARG A N 1
ATOM 1556 C CA . ARG A 1 204 ? -29.635 1.842 12.917 1.00 50.41 204 ARG A CA 1
ATOM 1557 C C . ARG A 1 204 ? -30.962 2.334 13.508 1.00 50.41 204 ARG A C 1
ATOM 1559 O O . ARG A 1 204 ? -31.225 2.084 14.693 1.00 50.41 204 ARG A O 1
ATOM 1566 N N . ARG A 1 205 ? -31.749 3.102 12.750 1.00 56.53 205 ARG A N 1
ATOM 1567 C CA . ARG A 1 205 ? -33.093 3.524 13.146 1.00 56.53 205 ARG A CA 1
ATOM 1568 C C . ARG A 1 205 ? -33.983 2.288 13.184 1.00 56.53 205 ARG A C 1
ATOM 1570 O O . ARG A 1 205 ? -34.221 1.648 12.172 1.00 56.53 205 ARG A O 1
ATOM 1577 N N . VAL A 1 206 ? -34.417 1.936 14.391 1.00 64.06 206 VAL A N 1
ATOM 1578 C CA . VAL A 1 206 ? -35.348 0.817 14.614 1.00 64.06 206 VAL A CA 1
ATOM 1579 C C . VAL A 1 206 ? -36.764 1.200 14.168 1.00 64.06 206 VAL A C 1
ATOM 1581 O O . VAL A 1 206 ? -37.581 0.320 13.935 1.00 64.06 206 VAL A O 1
ATOM 1584 N N . ILE A 1 207 ? -37.039 2.504 14.049 1.00 72.88 207 ILE A N 1
ATOM 1585 C CA . ILE A 1 207 ? -38.336 3.062 13.669 1.00 72.88 207 ILE A CA 1
ATOM 1586 C C . ILE A 1 207 ? -38.166 4.163 12.616 1.00 72.88 207 ILE A C 1
ATOM 1588 O O . ILE A 1 207 ? -37.148 4.861 12.608 1.00 72.88 207 ILE A O 1
ATOM 1592 N N . THR A 1 208 ? -39.141 4.299 11.717 1.00 78.62 208 THR A N 1
ATOM 1593 C CA . THR A 1 208 ? -39.169 5.339 10.673 1.00 78.62 208 THR A CA 1
ATOM 1594 C C . THR A 1 208 ? -39.448 6.718 11.280 1.00 78.62 208 THR A C 1
ATOM 1596 O O . THR A 1 208 ? -39.946 6.814 12.398 1.00 78.62 208 THR A O 1
ATOM 1599 N N . LYS A 1 209 ? -39.159 7.811 10.557 1.00 77.44 209 LYS A N 1
ATOM 1600 C CA . LYS A 1 209 ? -39.455 9.180 11.036 1.00 77.44 209 LYS A CA 1
ATOM 1601 C C . LYS A 1 209 ? -40.936 9.381 11.380 1.00 77.44 209 LYS A C 1
ATOM 1603 O O . LYS A 1 209 ? -41.238 9.949 12.418 1.00 77.44 209 LYS A O 1
ATOM 1608 N N . GLU A 1 210 ? -41.841 8.834 10.574 1.00 79.12 210 GLU A N 1
ATOM 1609 C CA . GLU A 1 210 ? -43.289 8.890 10.827 1.00 79.12 210 GLU A CA 1
ATOM 1610 C C . GLU A 1 210 ? -43.669 8.193 12.143 1.00 79.12 210 GLU A C 1
ATOM 1612 O O . GLU A 1 210 ? -44.478 8.697 12.920 1.00 79.12 210 GLU A O 1
ATOM 1617 N N . GLN A 1 211 ? -43.028 7.059 12.444 1.00 81.12 211 GLN A N 1
ATOM 1618 C CA . GLN A 1 211 ? -43.202 6.348 13.713 1.00 81.12 211 GLN A CA 1
ATOM 1619 C C . GLN A 1 211 ? -42.563 7.104 14.891 1.00 81.12 211 GLN A C 1
ATOM 1621 O O . GLN A 1 211 ? -43.085 7.059 16.006 1.00 81.12 211 GLN A O 1
ATOM 1626 N N . GLU A 1 212 ? -41.442 7.804 14.669 1.00 83.44 212 GLU A N 1
ATOM 1627 C CA . GLU A 1 212 ? -40.828 8.692 15.668 1.00 83.44 212 GLU A CA 1
ATOM 1628 C C . GLU A 1 212 ? -41.772 9.842 16.031 1.00 83.44 212 GLU A C 1
ATOM 1630 O O . GLU A 1 212 ? -41.953 10.123 17.219 1.00 83.44 212 GLU A O 1
ATOM 1635 N N . ASP A 1 213 ? -42.387 10.477 15.034 1.00 82.62 213 ASP A N 1
ATOM 1636 C CA . ASP A 1 213 ? -43.305 11.600 15.221 1.00 82.62 213 ASP A CA 1
ATOM 1637 C C . ASP A 1 213 ? -44.609 11.149 15.891 1.00 82.62 213 ASP A C 1
ATOM 1639 O O . ASP A 1 213 ? -45.002 11.733 16.904 1.00 82.62 213 ASP A O 1
ATOM 1643 N N . GLY A 1 214 ? -45.193 10.025 15.459 1.00 82.94 214 GLY A N 1
ATOM 1644 C CA . GLY A 1 214 ? -46.351 9.424 16.130 1.00 82.94 214 GLY A CA 1
ATOM 1645 C C . GLY A 1 214 ? -46.069 9.050 17.591 1.00 82.94 214 GLY A C 1
ATOM 1646 O O . GLY A 1 214 ? -46.877 9.316 18.483 1.00 82.94 214 GLY A O 1
ATOM 1647 N N . LEU A 1 215 ? -44.875 8.522 17.890 1.00 87.00 215 LEU A N 1
ATOM 1648 C CA . LEU A 1 215 ? -44.463 8.252 19.270 1.00 87.00 215 LEU A CA 1
ATOM 1649 C C . LEU A 1 215 ? -44.301 9.544 20.092 1.00 87.00 215 LEU A C 1
ATOM 1651 O O . LEU A 1 215 ? -44.624 9.560 21.284 1.00 87.00 215 LEU A O 1
ATOM 1655 N N . ARG A 1 216 ? -43.794 10.629 19.494 1.00 85.31 216 ARG A N 1
ATOM 1656 C CA . ARG A 1 216 ? -43.680 11.932 20.170 1.00 85.31 216 ARG A CA 1
ATOM 1657 C C . ARG A 1 216 ? -45.051 12.510 20.494 1.00 85.31 216 ARG A C 1
ATOM 1659 O O . ARG A 1 216 ? -45.232 12.987 21.616 1.00 85.31 216 ARG A O 1
ATOM 1666 N N . GLU A 1 217 ? -45.992 12.439 19.560 1.00 86.75 217 GLU A N 1
ATOM 1667 C CA . GLU A 1 217 ? -47.372 12.883 19.761 1.00 86.75 217 GLU A CA 1
ATOM 1668 C C . GLU A 1 217 ? -48.079 12.068 20.838 1.00 86.75 217 GLU A C 1
ATOM 1670 O O . GLU A 1 217 ? -48.661 12.653 21.749 1.00 86.75 217 GLU A O 1
ATOM 1675 N N . PHE A 1 218 ? -47.944 10.740 20.817 1.00 88.12 218 PHE A N 1
ATOM 1676 C CA . PHE A 1 218 ? -48.491 9.872 21.858 1.00 88.12 218 PHE A CA 1
ATOM 1677 C C . PHE A 1 218 ? -47.981 10.261 23.252 1.00 88.12 218 PHE A C 1
ATOM 1679 O O . PHE A 1 218 ? -48.766 10.484 24.174 1.00 88.12 218 PHE A O 1
ATOM 1686 N N . ILE A 1 219 ? -46.661 10.403 23.413 1.00 86.38 219 ILE A N 1
ATOM 1687 C CA . ILE A 1 219 ? -46.063 10.780 24.701 1.00 86.38 219 ILE A CA 1
ATOM 1688 C C . ILE A 1 219 ? -46.539 12.174 25.132 1.00 86.38 219 ILE A C 1
ATOM 1690 O O . ILE A 1 219 ? -46.819 12.382 26.314 1.00 86.38 219 ILE A O 1
ATOM 1694 N N . LYS A 1 220 ? -46.639 13.128 24.199 1.00 84.81 220 LYS A N 1
ATOM 1695 C CA . LYS A 1 220 ? -47.130 14.482 24.476 1.00 84.81 220 LYS A CA 1
ATOM 1696 C C . LYS A 1 220 ? -48.595 14.466 24.920 1.00 84.81 220 LYS A C 1
ATOM 1698 O O . LYS A 1 220 ? -48.890 15.030 25.969 1.00 84.81 220 LYS A O 1
ATOM 1703 N N . GLY A 1 221 ? -49.467 13.758 24.204 1.00 83.75 221 GLY A N 1
ATOM 1704 C CA . GLY A 1 221 ? -50.887 13.628 24.534 1.00 83.75 221 GLY A CA 1
ATOM 1705 C C . GLY A 1 221 ? -51.123 12.952 25.886 1.00 83.75 221 GLY A C 1
ATOM 1706 O O . GLY A 1 221 ? -51.943 13.413 26.675 1.00 83.75 221 GLY A O 1
ATOM 1707 N N . GLU A 1 222 ? -50.347 11.919 26.224 1.00 85.06 222 GLU A N 1
ATOM 1708 C CA . GLU A 1 222 ? -50.406 11.290 27.549 1.00 85.06 222 GLU A CA 1
ATOM 1709 C C . GLU A 1 222 ? -50.006 12.257 28.673 1.00 85.06 222 GLU A C 1
ATOM 1711 O O . GLU A 1 222 ? -50.636 12.289 29.730 1.00 85.06 222 GLU A O 1
ATOM 1716 N N . HIS A 1 223 ? -48.980 13.078 28.446 1.00 80.69 223 HIS A N 1
ATOM 1717 C CA . HIS A 1 223 ? -48.560 14.095 29.405 1.00 80.69 223 HIS A CA 1
ATOM 1718 C C . HIS A 1 223 ? -49.567 15.248 29.535 1.00 80.69 223 HIS A C 1
ATOM 1720 O O . HIS A 1 223 ? -49.797 15.705 30.655 1.00 80.69 223 HIS A O 1
ATOM 1726 N N . GLU A 1 224 ? -50.172 15.701 28.434 1.00 82.44 224 GLU A N 1
ATOM 1727 C CA . GLU A 1 224 ? -51.245 16.709 28.429 1.00 82.44 224 GLU A CA 1
ATOM 1728 C C . GLU A 1 224 ? -52.503 16.195 29.142 1.00 82.44 224 GLU A C 1
ATOM 1730 O O . GLU A 1 224 ? -53.133 16.932 29.896 1.00 82.44 224 GLU A O 1
ATOM 1735 N N . ALA A 1 225 ? -52.801 14.899 29.017 1.00 81.06 225 ALA A N 1
ATOM 1736 C CA . ALA A 1 225 ? -53.848 14.215 29.774 1.00 81.06 225 ALA A CA 1
ATOM 1737 C C . ALA A 1 225 ? -53.489 13.971 31.258 1.00 81.06 225 ALA A C 1
ATOM 1739 O O . ALA A 1 225 ? -54.244 13.320 31.982 1.00 81.06 225 ALA A O 1
ATOM 1740 N N . GLY A 1 226 ? -52.325 14.438 31.729 1.00 76.69 226 GLY A N 1
ATOM 1741 C CA . GLY A 1 226 ? -51.857 14.264 33.108 1.00 76.69 226 GLY A CA 1
ATOM 1742 C C . GLY A 1 226 ? -51.414 12.838 33.459 1.00 76.69 226 GLY A C 1
ATOM 1743 O O . GLY A 1 226 ? -51.139 12.545 34.628 1.00 76.69 226 GLY A O 1
ATOM 1744 N N . ARG A 1 227 ? -51.319 11.937 32.475 1.00 79.75 227 ARG A N 1
ATOM 1745 C CA . ARG A 1 227 ? -50.919 10.540 32.669 1.00 79.75 227 ARG A CA 1
ATOM 1746 C C . ARG A 1 227 ? -49.399 10.397 32.705 1.00 79.75 227 ARG A C 1
ATOM 1748 O O . ARG A 1 227 ? -48.628 11.189 32.161 1.00 79.75 227 ARG A O 1
ATOM 1755 N N . GLN A 1 228 ? -48.940 9.376 33.427 1.00 78.88 228 GLN A N 1
ATOM 1756 C CA . GLN A 1 228 ? -47.515 9.080 33.553 1.00 78.88 228 GLN A CA 1
ATOM 1757 C C . GLN A 1 228 ? -47.086 8.076 32.491 1.00 78.88 228 GLN A C 1
ATOM 1759 O O . GLN A 1 228 ? -47.577 6.950 32.459 1.00 78.88 228 GLN A O 1
ATOM 1764 N N . VAL A 1 229 ? -46.096 8.455 31.684 1.00 82.50 229 VAL A N 1
ATOM 1765 C CA . VAL A 1 229 ? -45.562 7.583 30.639 1.00 82.50 229 VAL A CA 1
ATOM 1766 C C . VAL A 1 229 ? -44.364 6.784 31.160 1.00 82.50 229 VAL A C 1
ATOM 1768 O O . VAL A 1 229 ? -43.339 7.336 31.587 1.00 82.50 229 VAL A O 1
ATOM 1771 N N . PHE A 1 230 ? -44.479 5.456 31.095 1.00 85.50 230 PHE A N 1
ATOM 1772 C CA . PHE A 1 230 ? -43.410 4.511 31.414 1.00 85.50 230 PHE A CA 1
ATOM 1773 C C . PHE A 1 230 ? -42.915 3.790 30.160 1.00 85.50 230 PHE A C 1
ATOM 1775 O O . PHE A 1 230 ? -43.568 3.767 29.123 1.00 85.50 230 PHE A O 1
ATOM 1782 N N . ARG A 1 231 ? -41.753 3.132 30.270 1.00 84.19 231 ARG A N 1
ATOM 1783 C CA . ARG A 1 231 ? -41.207 2.309 29.174 1.00 84.19 231 ARG A CA 1
ATOM 1784 C C . ARG A 1 231 ? -42.164 1.210 28.731 1.00 84.19 231 ARG A C 1
ATOM 1786 O O . ARG A 1 231 ? -42.210 0.931 27.547 1.00 84.19 231 ARG A O 1
ATOM 1793 N N . ARG A 1 232 ? -42.903 0.619 29.674 1.00 83.88 232 ARG A N 1
ATOM 1794 C CA . ARG A 1 232 ? -43.900 -0.411 29.378 1.00 83.88 232 ARG A CA 1
ATOM 1795 C C . ARG A 1 232 ? -45.032 0.161 28.529 1.00 83.88 232 ARG A C 1
ATOM 1797 O O . ARG A 1 232 ? -45.274 -0.356 27.460 1.00 83.88 232 ARG A O 1
ATOM 1804 N N . THR A 1 233 ? -45.583 1.306 28.924 1.00 85.81 233 THR A N 1
ATOM 1805 C CA . THR A 1 233 ? -46.604 2.030 28.152 1.00 85.81 233 THR A CA 1
ATOM 1806 C C . THR A 1 233 ? -46.137 2.355 26.731 1.00 85.81 233 THR A C 1
ATOM 1808 O O . THR A 1 233 ? -46.883 2.179 25.778 1.00 85.81 233 THR A O 1
ATOM 1811 N N . VAL A 1 234 ? -44.880 2.786 26.574 1.00 86.00 234 VAL A N 1
ATOM 1812 C CA . VAL A 1 234 ? -44.288 3.035 25.248 1.00 86.00 234 VAL A CA 1
ATOM 1813 C C . VAL A 1 234 ? -44.074 1.741 24.468 1.00 86.00 234 VAL A C 1
ATOM 1815 O O . VAL A 1 234 ? -44.298 1.719 23.266 1.00 86.00 234 VAL A O 1
ATOM 1818 N N . LYS A 1 235 ? -43.635 0.669 25.132 1.00 87.62 235 LYS A N 1
ATOM 1819 C CA . LYS A 1 235 ? -43.472 -0.644 24.509 1.00 87.62 235 LYS A CA 1
ATOM 1820 C C . LYS A 1 235 ? -44.814 -1.138 23.963 1.00 87.62 235 LYS A C 1
ATOM 1822 O O . LYS A 1 235 ? -44.887 -1.466 22.789 1.00 87.62 235 LYS A O 1
ATOM 1827 N N . ASP A 1 236 ? -45.849 -1.120 24.797 1.00 87.44 236 ASP A N 1
ATOM 1828 C CA . ASP A 1 236 ? -47.193 -1.577 2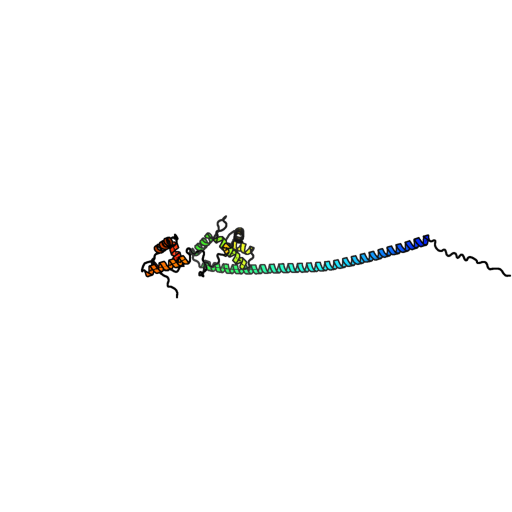4.449 1.00 87.44 236 ASP A CA 1
ATOM 1829 C C . ASP A 1 236 ? -47.762 -0.737 23.288 1.00 87.44 236 ASP A C 1
ATOM 1831 O O . ASP A 1 236 ? -48.352 -1.277 22.360 1.00 87.44 236 ASP A O 1
ATOM 1835 N N . TYR A 1 237 ? -47.507 0.577 23.268 1.00 87.75 237 TYR A N 1
ATOM 1836 C CA . TYR A 1 237 ? -47.885 1.444 22.148 1.00 87.75 237 TYR A CA 1
ATOM 1837 C C . TYR A 1 237 ? -47.159 1.096 20.837 1.00 87.75 237 TYR A C 1
ATOM 1839 O O . TYR A 1 237 ? -47.802 1.046 19.790 1.00 87.75 237 TYR A O 1
ATOM 1847 N N . LEU A 1 238 ? -45.844 0.848 20.880 1.00 86.88 238 LEU A N 1
ATOM 1848 C CA . LEU A 1 238 ? -45.053 0.464 19.701 1.00 86.88 238 LEU A CA 1
ATOM 1849 C C . LEU A 1 238 ? -45.480 -0.903 19.145 1.00 86.88 238 LEU A C 1
ATOM 1851 O O . LEU A 1 238 ? -45.520 -1.093 17.931 1.00 86.88 238 LEU A O 1
ATOM 1855 N N . GLU A 1 239 ? -45.831 -1.832 20.031 1.00 89.00 239 GLU A N 1
ATOM 1856 C CA . GLU A 1 239 ? -46.324 -3.162 19.680 1.00 89.00 239 GLU A CA 1
ATOM 1857 C C . GLU A 1 239 ? -47.721 -3.073 19.041 1.00 89.00 239 GLU A C 1
ATOM 1859 O O . GLU A 1 239 ? -47.917 -3.562 17.932 1.00 89.00 239 GLU A O 1
ATOM 1864 N N . CYS A 1 240 ? -48.662 -2.351 19.662 1.00 86.00 240 CYS A N 1
ATOM 1865 C CA . CYS A 1 240 ? -50.037 -2.225 19.168 1.00 86.00 240 CYS A CA 1
ATOM 1866 C C . CYS A 1 240 ? -50.179 -1.347 17.915 1.00 86.00 240 CYS A C 1
ATOM 1868 O O . CYS A 1 240 ? -51.013 -1.635 17.063 1.00 86.00 240 CYS A O 1
ATOM 1870 N N . SER A 1 241 ? -49.409 -0.260 17.812 1.00 83.62 241 SER A N 1
ATOM 1871 C CA . SER A 1 241 ? -49.588 0.735 16.740 1.00 83.62 241 SER A CA 1
ATOM 1872 C C . SER A 1 241 ? -48.713 0.453 15.523 1.00 83.62 241 SER A C 1
ATOM 1874 O O . SER A 1 241 ? -49.074 0.824 14.410 1.00 83.62 241 SER A O 1
ATOM 1876 N N . PHE A 1 242 ? -47.560 -0.193 15.727 1.00 82.19 242 PHE A N 1
ATOM 1877 C CA . PHE A 1 242 ? -46.560 -0.399 14.676 1.00 82.19 242 PHE A CA 1
ATOM 1878 C C . PHE A 1 242 ? -46.099 -1.856 14.531 1.00 82.19 242 PHE A C 1
ATOM 1880 O O . PHE A 1 242 ? -45.238 -2.123 13.696 1.00 82.19 242 PHE A O 1
ATOM 1887 N N . GLY A 1 243 ? -46.631 -2.801 15.319 1.00 80.31 243 GLY A N 1
ATOM 1888 C CA . GLY A 1 243 ? -46.231 -4.214 15.263 1.00 80.31 243 GLY A CA 1
ATOM 1889 C C . GLY A 1 243 ? -44.783 -4.462 15.699 1.00 80.31 243 GLY A C 1
ATOM 1890 O O . GLY A 1 243 ? -44.180 -5.461 15.313 1.00 80.31 243 GLY A O 1
ATOM 1891 N N . LEU A 1 244 ? -44.188 -3.535 16.458 1.00 80.12 244 LEU A N 1
ATOM 1892 C CA . LEU A 1 244 ? -42.772 -3.569 16.815 1.00 80.12 244 LEU A CA 1
ATOM 1893 C C . LEU A 1 244 ? -42.559 -4.172 18.203 1.00 80.12 244 LEU A C 1
ATOM 1895 O O . LEU A 1 244 ? -42.623 -3.481 19.224 1.00 80.12 244 LEU A O 1
ATOM 1899 N N . GLU A 1 245 ? -42.207 -5.454 18.241 1.00 82.12 245 GLU A N 1
ATOM 1900 C CA . GLU A 1 245 ? -41.795 -6.111 19.478 1.00 82.12 245 GLU A CA 1
ATOM 1901 C C . GLU A 1 245 ? -40.393 -5.656 19.908 1.00 82.12 245 GLU A C 1
ATOM 1903 O O . GLU A 1 245 ? -39.369 -5.984 19.307 1.00 82.12 245 GLU A O 1
ATOM 1908 N N . MET A 1 246 ? -40.327 -4.892 21.000 1.00 79.31 246 MET A N 1
ATOM 1909 C CA . MET A 1 246 ? -39.065 -4.388 21.544 1.00 79.31 246 MET A CA 1
ATOM 1910 C C . MET A 1 246 ? -38.880 -4.769 23.010 1.00 79.31 246 MET A C 1
ATOM 1912 O O . MET A 1 246 ? -39.779 -4.643 23.837 1.00 79.31 246 MET A O 1
ATOM 1916 N N . SER A 1 247 ? -37.660 -5.149 23.398 1.00 81.75 247 SER A N 1
ATOM 1917 C CA . SER A 1 247 ? -37.348 -5.312 24.822 1.00 81.75 247 SER A CA 1
ATOM 1918 C C . SER A 1 247 ? -37.432 -3.967 25.566 1.00 81.75 247 SER A C 1
ATOM 1920 O O . SER A 1 247 ? -37.096 -2.910 25.027 1.00 81.75 247 SER A O 1
ATOM 1922 N N . ASN A 1 248 ? -37.774 -3.989 26.860 1.00 79.75 248 ASN A N 1
ATOM 1923 C CA . ASN A 1 248 ? -37.784 -2.784 27.712 1.00 79.75 248 ASN A CA 1
ATOM 1924 C C . ASN A 1 248 ? -36.434 -2.032 27.723 1.00 79.75 248 ASN A C 1
ATOM 1926 O O . ASN A 1 248 ? -36.377 -0.821 27.975 1.00 79.75 248 ASN A O 1
ATOM 1930 N N . ARG A 1 249 ? -35.326 -2.743 27.468 1.00 79.06 249 ARG A N 1
ATOM 1931 C CA . ARG A 1 249 ? -33.988 -2.158 27.314 1.00 79.06 249 ARG A CA 1
ATOM 1932 C C . ARG A 1 249 ? -33.854 -1.424 25.980 1.00 79.06 249 ARG A C 1
ATOM 1934 O O . ARG A 1 249 ? -33.367 -0.294 25.978 1.00 79.06 249 ARG A O 1
ATOM 1941 N N . ALA A 1 250 ? -34.333 -2.025 24.892 1.00 79.00 250 ALA A N 1
ATOM 1942 C CA . ALA A 1 250 ? -34.329 -1.432 23.559 1.00 79.00 250 ALA A CA 1
ATOM 1943 C C . ALA A 1 250 ? -35.204 -0.167 23.491 1.00 79.00 250 ALA A C 1
ATOM 1945 O O . ALA A 1 250 ? -34.727 0.867 23.025 1.00 79.00 250 ALA A O 1
ATOM 1946 N N . VAL A 1 251 ? -36.410 -0.193 24.076 1.00 82.50 251 VAL A N 1
ATOM 1947 C CA . VAL A 1 251 ? -37.277 0.997 24.227 1.00 82.50 251 VAL A CA 1
ATOM 1948 C C . VAL A 1 251 ? -36.565 2.101 25.013 1.00 82.50 251 VAL A C 1
ATOM 1950 O O . VAL A 1 251 ? -36.629 3.282 24.681 1.00 82.50 251 VAL A O 1
ATOM 1953 N N . GLY A 1 252 ? -35.809 1.718 26.043 1.00 81.06 252 GLY A N 1
ATOM 1954 C CA . GLY A 1 252 ? -34.983 2.641 26.809 1.00 81.06 252 GLY A CA 1
ATOM 1955 C C . GLY A 1 252 ? -33.922 3.370 25.985 1.00 81.06 252 GLY A C 1
ATOM 1956 O O . GLY A 1 252 ? -33.748 4.573 26.172 1.00 81.06 252 GLY A O 1
ATOM 1957 N N . GLY A 1 253 ? -33.227 2.648 25.106 1.00 80.38 253 GLY A N 1
ATOM 1958 C CA . GLY A 1 253 ? -32.237 3.224 24.194 1.00 80.38 253 GLY A CA 1
ATOM 1959 C C . GLY A 1 253 ? -32.875 4.056 23.079 1.00 80.38 253 GLY A C 1
ATOM 1960 O O . GLY A 1 253 ? -32.325 5.082 22.689 1.00 80.38 253 GLY A O 1
ATOM 1961 N N . LEU A 1 254 ? -34.056 3.660 22.598 1.00 82.62 254 LEU A N 1
ATOM 1962 C CA . LEU A 1 254 ? -34.837 4.430 21.628 1.00 82.62 254 LEU A CA 1
ATOM 1963 C C . LEU A 1 254 ? -35.241 5.801 22.190 1.00 82.62 254 LEU A C 1
ATOM 1965 O O . LEU A 1 254 ? -34.908 6.826 21.606 1.00 82.62 254 LEU A O 1
ATOM 1969 N N . LEU A 1 255 ? -35.860 5.831 23.372 1.00 82.56 255 LEU A N 1
ATOM 1970 C CA . LEU A 1 255 ? -36.279 7.074 24.028 1.00 82.56 255 LEU A CA 1
ATOM 1971 C C . LEU A 1 255 ? -35.106 8.025 24.295 1.00 82.56 255 LEU A C 1
ATOM 1973 O O . LEU A 1 255 ? -35.237 9.232 24.108 1.00 82.56 255 LEU A O 1
ATOM 1977 N N . GLN A 1 256 ? -33.948 7.482 24.689 1.00 78.94 256 GLN A N 1
ATOM 1978 C CA . GLN A 1 256 ? -32.732 8.273 24.885 1.00 78.94 256 GLN A CA 1
ATOM 1979 C C . GLN A 1 256 ? -32.254 8.923 23.579 1.00 78.94 256 GLN A C 1
ATOM 1981 O O . GLN A 1 256 ? -31.847 10.082 23.601 1.00 78.94 256 GLN A O 1
ATOM 1986 N N . ARG A 1 257 ? -32.329 8.206 22.449 1.00 75.88 257 ARG A N 1
ATOM 1987 C CA . ARG A 1 257 ? -31.975 8.738 21.120 1.00 75.88 257 ARG A CA 1
ATOM 1988 C C . ARG A 1 257 ? -32.935 9.829 20.655 1.00 75.88 257 ARG A C 1
ATOM 1990 O O . ARG A 1 257 ? -32.490 10.824 20.099 1.00 75.88 257 ARG A O 1
ATOM 1997 N N . LEU A 1 258 ? -34.221 9.690 20.968 1.00 75.88 258 LEU A N 1
ATOM 1998 C CA . LEU A 1 258 ? -35.245 10.697 20.677 1.00 75.88 258 LEU A CA 1
ATOM 1999 C C . LEU A 1 258 ? -35.172 11.938 21.590 1.00 75.88 258 LEU A C 1
ATOM 2001 O O . LEU A 1 258 ? -35.942 12.883 21.404 1.00 75.88 258 LEU A O 1
ATOM 2005 N N . GLY A 1 259 ? -34.251 11.955 22.559 1.00 75.12 259 GLY A N 1
ATOM 2006 C CA . GLY A 1 259 ? -34.023 13.079 23.468 1.00 75.12 259 GLY A CA 1
ATOM 2007 C C . GLY A 1 259 ? -34.857 13.037 24.751 1.00 75.12 259 GLY A C 1
ATOM 2008 O O . GLY A 1 259 ? -34.704 13.911 25.604 1.00 75.12 259 GLY A O 1
ATOM 2009 N N . PHE A 1 260 ? -35.696 12.017 24.951 1.00 81.31 260 PHE A N 1
ATOM 2010 C CA . PHE A 1 260 ? -36.481 11.884 26.174 1.00 81.31 260 PHE A CA 1
ATOM 2011 C C . PHE A 1 260 ? -35.586 11.534 27.366 1.00 81.31 260 PHE A C 1
ATOM 2013 O O . PHE A 1 260 ? -34.844 10.545 27.369 1.00 81.31 260 PHE A O 1
ATOM 2020 N N . LYS A 1 261 ? -35.687 12.330 28.433 1.00 77.56 261 LYS A N 1
ATOM 2021 C CA . LYS A 1 261 ? -34.958 12.087 29.682 1.00 77.56 261 LYS A CA 1
ATOM 2022 C C . LYS A 1 261 ? -35.801 11.245 30.631 1.00 77.56 261 LYS A C 1
ATOM 2024 O O . LYS A 1 261 ? -37.021 11.374 30.700 1.00 77.56 261 LYS A O 1
ATOM 2029 N N . ARG A 1 262 ? -35.131 10.403 31.421 1.00 72.81 262 ARG A N 1
ATOM 2030 C CA . ARG A 1 262 ? -35.767 9.632 32.497 1.00 72.81 262 ARG A CA 1
ATOM 2031 C C . ARG A 1 262 ? -35.512 10.295 33.845 1.00 72.81 262 ARG A C 1
ATOM 2033 O O . ARG A 1 262 ? -34.376 10.649 34.150 1.00 72.81 262 ARG A O 1
ATOM 2040 N N . ARG A 1 263 ? -36.539 10.389 34.693 1.00 66.38 263 ARG A N 1
ATOM 2041 C CA . ARG A 1 263 ? -36.388 10.688 36.130 1.00 66.38 263 ARG A CA 1
ATOM 2042 C C . ARG A 1 263 ? -37.246 9.722 36.940 1.00 66.38 263 ARG A C 1
ATOM 2044 O O . ARG A 1 263 ? -38.452 9.662 36.735 1.00 66.38 263 ARG A O 1
ATOM 2051 N N . ARG A 1 264 ? -36.627 8.964 37.857 1.00 69.38 264 ARG A N 1
ATOM 2052 C CA . ARG A 1 264 ? -37.311 7.976 38.723 1.00 69.38 264 ARG A CA 1
ATOM 2053 C C . ARG A 1 264 ? -38.246 7.031 37.941 1.00 69.38 264 ARG A C 1
ATOM 2055 O O . ARG A 1 264 ? -39.413 6.879 38.279 1.00 69.38 264 ARG A O 1
ATOM 2062 N N . GLY A 1 265 ? -37.755 6.471 36.833 1.00 66.19 265 GLY A N 1
ATOM 2063 C CA . GLY A 1 265 ? -38.506 5.525 35.991 1.00 66.19 265 GLY A CA 1
ATOM 2064 C C . GLY A 1 265 ? -39.486 6.147 34.987 1.00 66.19 265 GLY A C 1
ATOM 2065 O O . GLY A 1 265 ? -39.813 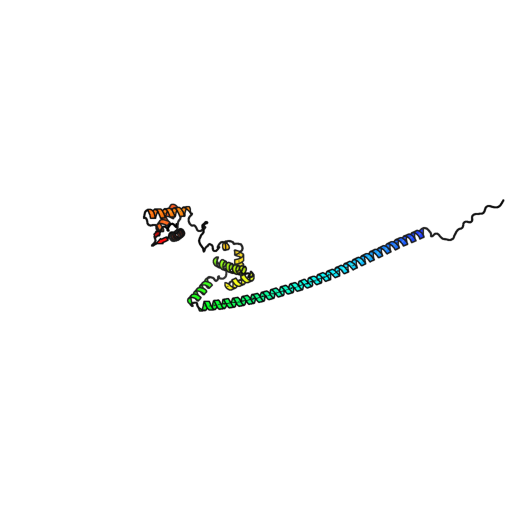5.475 34.010 1.00 66.19 265 GLY A O 1
ATOM 2066 N N . ARG A 1 266 ? -39.865 7.418 35.166 1.00 78.12 266 ARG A N 1
ATOM 2067 C CA . ARG A 1 266 ? -40.808 8.159 34.315 1.00 78.12 266 ARG A CA 1
ATOM 2068 C C . ARG A 1 266 ? -40.103 8.826 33.143 1.00 78.12 266 ARG A C 1
ATOM 2070 O O . ARG A 1 266 ? -38.979 9.321 33.297 1.00 78.12 266 ARG A O 1
ATOM 2077 N N . ILE A 1 267 ? -40.767 8.835 31.996 1.00 77.94 267 ILE A N 1
ATOM 2078 C CA . ILE A 1 267 ? -40.335 9.561 30.803 1.00 77.94 267 ILE A CA 1
ATOM 2079 C C . ILE A 1 267 ? -40.767 11.020 30.972 1.00 77.94 267 ILE A C 1
ATOM 2081 O O . ILE A 1 267 ? -41.848 11.292 31.486 1.00 77.94 267 ILE A O 1
ATOM 2085 N N . LYS A 1 268 ? -39.885 11.961 30.634 1.00 75.62 268 LYS A N 1
ATOM 2086 C CA . LYS A 1 268 ? -40.207 13.388 30.571 1.00 75.62 268 LYS A CA 1
ATOM 2087 C C . LYS A 1 268 ? -40.050 13.874 29.143 1.00 75.62 268 LYS A C 1
ATOM 2089 O O . LYS A 1 268 ? -39.040 13.545 28.515 1.00 75.62 268 LYS A O 1
ATOM 2094 N N . ILE A 1 269 ? -40.995 14.698 28.692 1.00 66.00 269 ILE A N 1
ATOM 2095 C CA . ILE A 1 269 ? -40.862 15.458 27.448 1.00 66.00 269 ILE A CA 1
ATOM 2096 C C . ILE A 1 269 ? -39.548 16.257 27.524 1.00 66.00 269 ILE A C 1
ATOM 2098 O O . ILE A 1 269 ? -39.295 16.905 28.550 1.00 66.00 269 ILE A O 1
ATOM 2102 N N . PRO A 1 270 ? -38.659 16.160 26.519 1.00 58.34 270 PRO A N 1
ATOM 2103 C CA . PRO A 1 270 ? -37.516 17.057 26.436 1.00 58.34 270 PRO A CA 1
ATOM 2104 C C . PRO A 1 270 ? -38.006 18.511 26.396 1.00 58.34 270 PRO A C 1
ATOM 2106 O O . PRO A 1 270 ? -39.076 18.759 25.843 1.00 58.34 270 PRO A O 1
ATOM 2109 N N . PRO A 1 271 ? -37.259 19.480 26.957 1.00 52.81 271 PRO A N 1
ATOM 2110 C CA . PRO A 1 271 ? -37.526 20.873 26.626 1.00 52.81 271 PRO A CA 1
ATOM 2111 C C . PRO A 1 271 ? -37.469 20.989 25.099 1.00 52.81 271 PRO A C 1
ATOM 2113 O O . PRO A 1 271 ? -36.496 20.541 24.488 1.00 52.81 271 PRO A O 1
ATOM 2116 N N . LEU A 1 272 ? -38.550 21.480 24.491 1.00 46.56 272 LEU A N 1
ATOM 2117 C CA . LEU A 1 272 ? -38.522 21.911 23.099 1.00 46.56 272 LEU A CA 1
ATOM 2118 C C . LEU A 1 272 ? -37.435 22.987 23.048 1.00 46.56 272 LEU A C 1
ATOM 2120 O O . LEU A 1 272 ? -37.544 23.982 23.759 1.00 46.56 272 LEU A O 1
ATOM 2124 N N . ASN A 1 273 ? -36.336 22.721 22.345 1.00 42.06 273 ASN A N 1
ATOM 2125 C CA . ASN A 1 273 ? -35.324 23.747 22.139 1.00 42.06 273 ASN A CA 1
ATOM 2126 C C . ASN A 1 273 ? -35.984 24.883 21.341 1.00 42.06 273 ASN A C 1
ATOM 2128 O O . ASN A 1 273 ? -36.595 24.603 20.308 1.00 42.06 273 ASN A O 1
ATOM 2132 N N . GLU A 1 274 ? -35.878 26.108 21.857 1.00 33.81 274 GLU A N 1
ATOM 2133 C CA . GLU A 1 274 ? -35.960 27.348 21.074 1.00 33.81 274 GLU A CA 1
ATOM 2134 C C . GLU A 1 274 ? -34.856 27.381 20.006 1.00 33.81 274 GLU A C 1
ATOM 2136 O O . GLU A 1 274 ? -33.747 26.852 20.284 1.00 33.81 274 GLU A O 1
#

Secondary structure (DSSP, 8-state):
--PPPPPP-------PPPHHHHHHHHHHHHHHHHHHHHHHHHHHHHHHHHHHHHHHHHHHHHHHHHHHHHHHHHHHHHHHHHHHHHHHHHHHHHHHHHHHHHHHHHHTTS-HHHHHHHHHHHHHTSPPTTS---HHHHHHHHHHHHHHHHTT--HHHHHHHHHHHHT--HHHHHHHHHHHHS-GGGTSS-GGGSS---SS--TT-SS-HHHHHHHHHHHHHHHHTTPPP-HHHHHHHHHHHH-----HHHHHHHHHHTTPEEETTEEEPPP---